Protein AF-A0A834SXV2-F1 (afdb_monomer)

pLDDT: mean 95.31, std 3.16, range [81.81, 98.69]

Sequence (236 aa):
MEFKLPLNRYKEHNLIVHGWPTLIHETKSWTGLNAGVFLIRNCQWSLDFMEVWASMGPQSPNYKKWGETLRATFKDKSFPESDDQTGLAYLIAEEREKWADRIYLESEYYFEGYWKEIVETFENTTAKYEELERKVGSLRRRHAEKVSESYGAVREPYVMAAGYGRGSWRRPFITHFTGCQPCSGNHNHMYSADACWNGMNRALNFADNQVLRKYGYVHPDLQDNSVSPIPFDYPA

InterPro domains:
  IPR008630 Glycosyltransferase 34 [PF05637] (6-185)
  IPR008630 Glycosyltransferase 34 [PTHR31311] (1-228)

Nearest PDB structures (foldseek):
  6bsu-assembly1_B  TM=9.219E-01  e=3.159E-17  Arabidopsis thaliana

Radius of gyration: 20.6 Å; Cα contacts (8 Å, |Δi|>4): 337; chains: 1; bounding box: 46×36×55 Å

Solvent-accessible surface area (backbone atoms only — not comparable to full-atom values): 13243 Å² total; per-residue (Å²): 105,50,88,74,83,66,61,76,80,46,68,83,41,43,35,37,29,23,28,42,69,61,33,32,67,73,67,26,36,45,76,19,43,45,70,90,44,69,50,71,47,95,49,70,71,46,55,59,47,48,55,58,57,51,50,38,31,87,89,27,95,49,15,69,59,36,5,54,48,50,41,68,66,16,74,74,44,85,61,72,65,46,49,70,43,42,50,50,47,4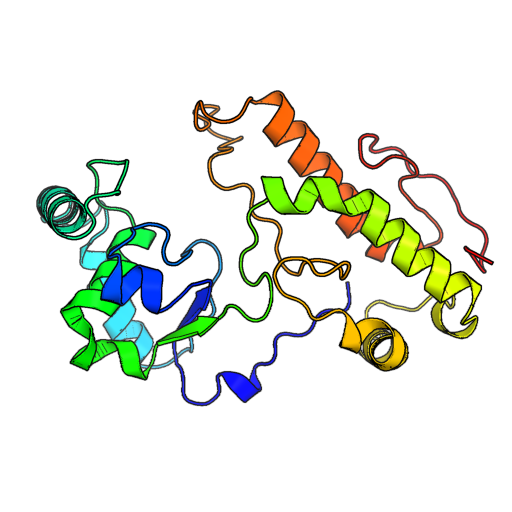4,44,46,53,75,39,30,96,81,45,34,87,33,48,41,65,44,61,69,39,23,64,56,23,63,30,80,75,49,64,78,41,51,66,61,28,50,51,53,54,43,56,49,28,47,73,37,67,80,72,27,61,62,60,61,75,93,49,29,59,63,51,34,61,70,47,38,88,81,49,57,90,50,46,50,26,90,94,31,62,51,83,62,79,31,76,40,67,78,58,41,44,81,88,78,68,76,35,42,82,93,53,53,71,63,59,44,53,50,44,51,46,26,53,49,39,59,55,43,35,53,54,37,46,47,78,32,28,33,46,89,44,43,88,45,91,60,71,44,82,50,63,84,59,48,65,104

Structure (mmCIF, N/CA/C/O backbone):
data_AF-A0A834SXV2-F1
#
_entry.id   AF-A0A834SXV2-F1
#
loop_
_atom_site.group_PDB
_atom_site.id
_atom_site.type_symbol
_atom_site.label_atom_id
_atom_site.label_alt_id
_atom_site.label_comp_id
_atom_site.label_asym_id
_atom_site.label_entity_id
_atom_site.label_seq_id
_atom_site.pdbx_PDB_ins_code
_atom_site.Cartn_x
_atom_site.Cartn_y
_atom_site.Cartn_z
_atom_site.occupancy
_atom_site.B_iso_or_equiv
_atom_site.auth_seq_id
_atom_site.auth_comp_id
_atom_site.auth_asym_id
_atom_site.auth_atom_id
_atom_site.pdbx_PDB_model_num
ATOM 1 N N . MET A 1 1 ? 4.454 0.363 -13.787 1.00 88.00 1 MET A N 1
ATOM 2 C CA . MET A 1 1 ? 3.314 0.089 -12.895 1.00 88.00 1 MET A CA 1
ATOM 3 C C . MET A 1 1 ? 2.371 -0.893 -13.566 1.00 88.00 1 MET A C 1
ATOM 5 O O . MET A 1 1 ? 1.797 -0.550 -14.591 1.00 88.00 1 MET A O 1
ATOM 9 N N . GLU A 1 2 ? 2.298 -2.127 -13.061 1.00 90.50 2 GLU A N 1
ATOM 10 C CA . GLU A 1 2 ? 1.606 -3.252 -13.733 1.00 90.50 2 GLU A CA 1
ATOM 11 C C . GLU A 1 2 ? 0.716 -4.085 -12.783 1.00 90.50 2 GLU A C 1
ATOM 13 O O . GLU A 1 2 ? -0.039 -4.932 -13.252 1.00 90.50 2 GLU A O 1
ATOM 18 N N . PHE A 1 3 ? 0.793 -3.870 -11.462 1.00 92.38 3 PHE A N 1
ATOM 19 C CA . PHE A 1 3 ? 0.015 -4.637 -10.482 1.00 92.38 3 PHE A CA 1
ATOM 20 C C . PHE A 1 3 ? -1.491 -4.417 -10.652 1.00 92.38 3 PHE A C 1
ATOM 22 O O . PHE A 1 3 ? -1.939 -3.302 -10.927 1.00 92.38 3 PHE A O 1
ATOM 29 N N . LYS A 1 4 ? -2.272 -5.476 -10.427 1.00 92.12 4 LYS A N 1
ATOM 30 C CA . LYS A 1 4 ? -3.731 -5.434 -10.447 1.00 92.12 4 LYS A CA 1
ATOM 31 C C . LYS A 1 4 ? -4.310 -5.934 -9.142 1.00 92.12 4 LYS A C 1
ATOM 33 O O . LYS A 1 4 ? -4.007 -7.040 -8.709 1.00 92.12 4 LYS A O 1
ATOM 38 N N . LEU A 1 5 ? -5.222 -5.143 -8.585 1.00 95.12 5 LEU A N 1
ATOM 39 C CA . LEU A 1 5 ? -6.032 -5.575 -7.456 1.00 95.12 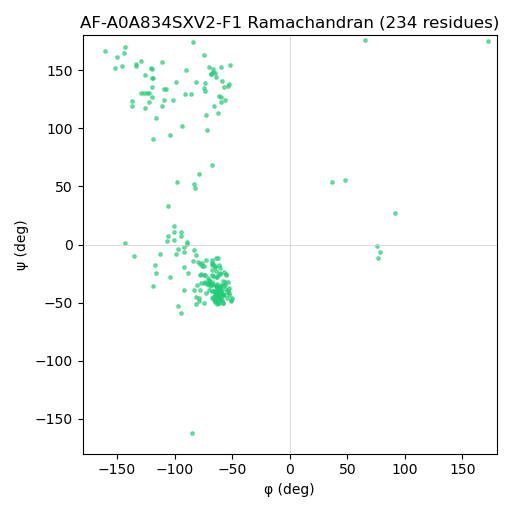5 LEU A CA 1
ATOM 40 C C . LEU A 1 5 ? -6.875 -6.795 -7.866 1.00 95.12 5 LEU A C 1
ATOM 42 O O . LEU A 1 5 ? -7.597 -6.718 -8.870 1.00 95.12 5 LEU A O 1
ATOM 46 N N . PRO A 1 6 ? -6.837 -7.907 -7.111 1.00 95.88 6 PRO A N 1
ATOM 47 C CA . PRO A 1 6 ? -7.606 -9.106 -7.421 1.00 95.88 6 PRO A CA 1
ATOM 48 C C . 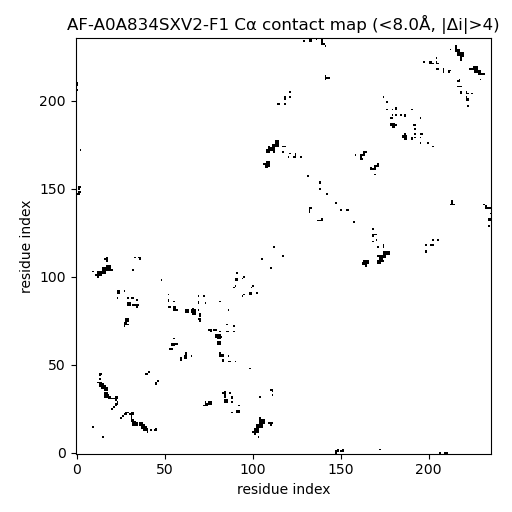PRO A 1 6 ? -9.073 -8.942 -6.986 1.00 95.88 6 PRO A C 1
ATOM 50 O O . PRO A 1 6 ? -9.574 -9.710 -6.176 1.00 95.88 6 PRO A O 1
ATOM 53 N N . LEU A 1 7 ? -9.794 -7.952 -7.530 1.00 96.94 7 LEU A N 1
ATOM 54 C CA . LEU A 1 7 ? -11.125 -7.533 -7.047 1.00 96.94 7 LEU A CA 1
ATOM 55 C C . LEU A 1 7 ? -12.155 -8.670 -6.946 1.00 96.94 7 LEU A C 1
ATOM 57 O O . LEU A 1 7 ? -12.996 -8.661 -6.051 1.00 96.94 7 LEU A O 1
ATOM 61 N N . ASN A 1 8 ? -12.075 -9.674 -7.825 1.00 97.50 8 ASN A N 1
ATOM 62 C CA . ASN A 1 8 ? -12.958 -10.843 -7.784 1.00 97.50 8 ASN A CA 1
ATOM 63 C C . ASN A 1 8 ? -12.795 -11.677 -6.496 1.00 97.50 8 ASN A C 1
ATOM 65 O O . ASN A 1 8 ? -13.757 -12.296 -6.048 1.00 97.50 8 ASN A O 1
ATOM 69 N N . ARG A 1 9 ? -11.611 -11.664 -5.868 1.00 97.62 9 ARG A N 1
ATOM 70 C CA . ARG A 1 9 ? -11.357 -12.277 -4.550 1.00 97.62 9 ARG A CA 1
ATOM 71 C C . ARG A 1 9 ? -12.244 -11.665 -3.467 1.00 97.62 9 ARG A C 1
ATOM 73 O O . ARG A 1 9 ? -12.710 -12.365 -2.577 1.00 97.62 9 ARG A O 1
ATOM 80 N N . TYR A 1 10 ? -12.523 -10.369 -3.576 1.00 98.19 10 TYR A N 1
ATOM 81 C CA . TYR A 1 10 ? -13.245 -9.594 -2.567 1.00 98.19 10 TYR A CA 1
ATOM 82 C C . TYR A 1 10 ? -14.749 -9.493 -2.833 1.00 98.19 10 TYR A C 1
ATOM 84 O O . TYR A 1 10 ? -15.435 -8.699 -2.194 1.00 98.19 10 TYR A O 1
ATOM 92 N N . LYS A 1 11 ? -15.289 -10.268 -3.782 1.00 97.81 11 LYS A N 1
ATOM 93 C CA . LYS A 1 11 ? -16.678 -10.128 -4.247 1.00 97.81 11 LYS A CA 1
ATOM 94 C C . LYS A 1 11 ? -17.735 -10.227 -3.133 1.00 97.81 11 LYS A C 1
ATOM 96 O O . LYS A 1 11 ? -18.722 -9.506 -3.205 1.00 97.81 11 LYS A O 1
ATOM 101 N N . GLU A 1 12 ? -17.485 -11.026 -2.092 1.00 98.06 12 GLU A N 1
ATOM 102 C CA . GLU A 1 12 ? -18.402 -11.220 -0.952 1.00 98.06 12 GLU A CA 1
ATOM 103 C C . GLU A 1 12 ? -18.147 -10.267 0.235 1.00 98.06 12 GLU A C 1
ATOM 105 O O . GLU A 1 12 ? -18.881 -10.295 1.227 1.00 98.06 12 GLU A O 1
ATOM 110 N N . HIS A 1 13 ? -17.128 -9.410 0.136 1.00 98.56 13 HIS A N 1
ATOM 111 C CA . HIS A 1 13 ? -16.686 -8.514 1.205 1.00 98.56 13 HIS A CA 1
ATOM 112 C C . HIS A 1 13 ? -16.984 -7.052 0.854 1.00 98.56 13 HIS A C 1
ATOM 114 O O . HIS A 1 13 ? -17.131 -6.680 -0.318 1.00 98.56 13 HIS A O 1
ATOM 120 N N . ASN A 1 14 ? -17.077 -6.216 1.885 1.00 98.69 14 ASN A N 1
ATOM 121 C CA . ASN A 1 14 ? -17.410 -4.798 1.773 1.00 98.69 14 ASN A CA 1
ATOM 122 C C . ASN A 1 14 ? -16.276 -3.882 2.231 1.00 98.69 14 ASN A C 1
ATOM 124 O O . ASN A 1 14 ? -16.217 -2.747 1.769 1.00 98.69 14 ASN A O 1
ATOM 128 N N . LEU A 1 15 ? -15.379 -4.359 3.092 1.00 98.69 15 LEU A N 1
ATOM 129 C CA . LEU A 1 15 ? -14.173 -3.647 3.501 1.00 98.69 15 LEU A CA 1
ATOM 130 C C . LEU A 1 15 ? -12.969 -4.576 3.334 1.00 98.69 15 LEU A C 1
ATOM 132 O O . LEU A 1 15 ? -13.010 -5.723 3.765 1.00 98.69 15 LEU A O 1
ATOM 136 N N . ILE A 1 16 ? -11.919 -4.096 2.679 1.00 98.62 16 ILE A N 1
ATOM 137 C CA . ILE A 1 16 ? -10.672 -4.833 2.471 1.00 98.62 16 ILE A CA 1
ATOM 138 C C . ILE A 1 16 ? -9.566 -3.984 3.073 1.00 98.62 16 ILE A C 1
ATOM 140 O O . ILE A 1 16 ? -9.393 -2.842 2.645 1.00 98.62 16 ILE A O 1
ATOM 144 N N . VAL A 1 17 ? -8.818 -4.536 4.025 1.00 98.06 17 VAL A N 1
ATOM 145 C CA . VAL A 1 17 ? -7.689 -3.861 4.683 1.00 98.06 17 VAL A CA 1
ATOM 146 C C . VAL A 1 17 ? -6.491 -4.795 4.756 1.00 98.06 17 VAL A C 1
ATOM 148 O O . VAL A 1 17 ? -6.657 -6.015 4.731 1.00 98.06 17 VAL A O 1
ATOM 151 N N . HIS A 1 18 ? -5.282 -4.246 4.842 1.00 97.62 18 HIS A N 1
ATOM 152 C CA . HIS A 1 18 ? -4.105 -5.075 5.087 1.00 97.62 18 HIS A CA 1
ATOM 153 C C . HIS A 1 18 ? -4.095 -5.544 6.544 1.00 97.62 18 HIS A C 1
ATOM 155 O O . HIS A 1 18 ? -4.287 -4.721 7.437 1.00 97.62 18 HIS A O 1
ATOM 161 N N . GLY A 1 19 ? -3.874 -6.833 6.807 1.00 96.62 19 GLY A N 1
ATOM 162 C CA . GLY A 1 19 ? -3.779 -7.320 8.183 1.00 96.62 19 GLY A CA 1
ATOM 163 C C . GLY A 1 19 ? -3.703 -8.833 8.334 1.00 96.62 19 GLY A C 1
ATOM 164 O O . GLY A 1 19 ? -3.828 -9.589 7.371 1.00 96.62 19 GLY A O 1
ATOM 165 N N . TRP A 1 20 ? -3.517 -9.270 9.580 1.00 96.00 20 TRP A N 1
ATOM 166 C CA . TRP A 1 20 ? -3.325 -10.670 9.955 1.00 96.00 20 TRP A CA 1
ATOM 167 C C . TRP A 1 20 ? -4.343 -11.083 11.027 1.00 96.00 20 TRP A C 1
ATOM 169 O O . TRP A 1 20 ? -4.283 -10.567 12.147 1.00 96.00 20 TRP A O 1
ATOM 179 N N . PRO A 1 21 ? -5.243 -12.048 10.740 1.00 94.12 21 PRO A N 1
ATOM 180 C CA . PRO A 1 21 ? -6.286 -12.472 11.678 1.00 94.12 21 PRO A CA 1
ATOM 181 C C . PRO A 1 21 ? -5.758 -12.852 13.069 1.00 94.12 21 PRO A C 1
ATOM 183 O O . PRO A 1 21 ? -6.310 -12.413 14.074 1.00 94.12 21 PRO A O 1
ATOM 186 N N . THR A 1 22 ? -4.655 -13.603 13.139 1.00 95.19 22 THR A N 1
ATOM 187 C CA . THR A 1 22 ? -4.018 -14.021 14.402 1.00 95.19 22 THR A CA 1
ATOM 188 C C . THR A 1 22 ? -3.570 -12.832 15.256 1.00 95.19 22 THR A C 1
ATOM 190 O O . THR A 1 22 ? -3.740 -12.844 16.476 1.00 95.19 22 THR A O 1
ATOM 193 N N . LEU A 1 23 ? -3.049 -11.763 14.642 1.00 96.12 23 LEU A N 1
ATOM 194 C CA . LEU A 1 23 ? -2.612 -10.584 15.394 1.00 96.12 23 LEU A CA 1
ATOM 195 C C . LEU A 1 23 ? -3.793 -9.810 15.984 1.00 96.12 23 LEU A C 1
ATOM 197 O O . LEU A 1 23 ? -3.675 -9.270 17.079 1.00 96.12 23 LEU A O 1
ATOM 201 N N . ILE A 1 24 ? -4.936 -9.788 15.302 1.00 94.50 24 ILE A N 1
ATOM 202 C CA . ILE A 1 24 ? -6.129 -9.074 15.771 1.00 94.50 24 ILE A CA 1
ATOM 203 C C . ILE A 1 24 ? -6.890 -9.905 16.808 1.00 94.50 24 ILE A C 1
ATOM 205 O O . ILE A 1 24 ? -7.200 -9.405 17.885 1.00 94.50 24 ILE A O 1
ATOM 209 N N . HIS A 1 25 ? -7.187 -11.170 16.503 1.00 92.38 25 HIS A N 1
ATOM 210 C CA . HIS A 1 25 ? -8.075 -11.992 17.327 1.00 92.38 25 HIS A CA 1
ATOM 211 C C . HIS A 1 25 ? -7.376 -12.641 18.522 1.00 92.38 25 HIS A C 1
ATOM 213 O O . HIS A 1 25 ? -7.966 -12.718 19.598 1.00 92.38 25 HIS A O 1
ATOM 219 N N . GLU A 1 26 ? -6.139 -13.112 18.351 1.00 92.69 26 GLU A N 1
ATOM 220 C CA . GLU A 1 26 ? -5.428 -13.850 19.402 1.00 92.69 26 GLU A CA 1
ATOM 221 C C . GLU A 1 26 ? -4.498 -12.924 20.180 1.00 92.69 26 GLU A C 1
ATOM 223 O O . GLU A 1 26 ? -4.582 -12.829 21.402 1.00 92.69 26 GLU A O 1
ATOM 228 N N . THR A 1 27 ? -3.629 -12.204 19.466 1.00 95.31 27 THR A N 1
ATOM 229 C CA . THR A 1 27 ? -2.633 -11.326 20.104 1.00 95.31 27 THR A CA 1
ATOM 230 C C . THR A 1 27 ? -3.255 -10.022 20.602 1.00 95.31 27 THR A C 1
ATOM 232 O O . THR A 1 27 ? -2.726 -9.414 21.530 1.00 95.31 27 THR A O 1
ATOM 235 N N . LYS A 1 28 ? -4.373 -9.590 19.997 1.00 95.50 28 LYS A N 1
ATOM 236 C CA . LYS A 1 28 ? -4.963 -8.258 20.188 1.00 95.50 28 LYS A CA 1
ATOM 237 C C . LYS A 1 28 ? -3.902 -7.166 20.063 1.00 95.50 28 LYS A C 1
ATOM 239 O O . LYS A 1 28 ? 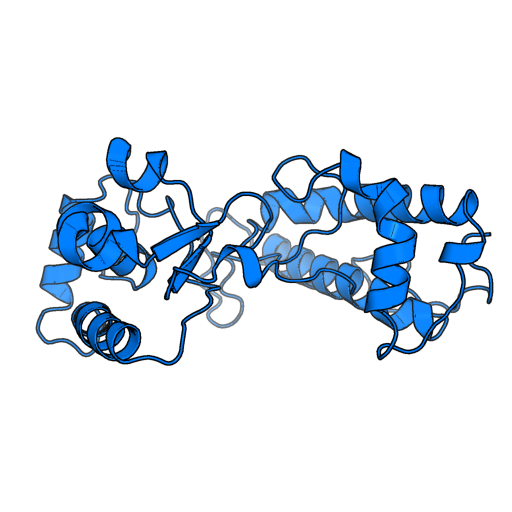-3.710 -6.355 20.969 1.00 95.50 28 LYS A O 1
ATOM 244 N N . SER A 1 29 ? -3.217 -7.171 18.921 1.00 96.69 29 SER A N 1
ATOM 245 C CA . SER A 1 29 ? -2.221 -6.171 18.553 1.00 96.69 29 SER A CA 1
ATOM 246 C C . SER A 1 29 ? -2.848 -5.014 17.785 1.00 96.69 29 SER A C 1
ATOM 248 O O . SER A 1 29 ? -3.544 -5.228 16.788 1.00 96.69 29 SER A O 1
ATOM 250 N N . TRP A 1 30 ? -2.571 -3.780 18.210 1.00 95.56 30 TRP A N 1
ATOM 251 C CA . TRP A 1 30 ? -3.065 -2.578 17.519 1.00 95.56 30 TRP A CA 1
ATOM 252 C C . TRP A 1 30 ? -2.454 -2.380 16.116 1.00 95.56 30 TRP A C 1
ATOM 254 O O . TRP A 1 30 ? -3.011 -1.655 15.291 1.00 95.56 30 TRP A O 1
ATOM 264 N N . THR A 1 31 ? -1.339 -3.055 15.814 1.00 94.62 31 THR A N 1
ATOM 265 C CA . THR A 1 31 ? -0.725 -3.119 14.474 1.00 94.62 31 THR A CA 1
ATOM 266 C C . THR A 1 31 ? -1.049 -4.421 13.740 1.00 94.62 31 THR A C 1
ATOM 268 O O . THR A 1 31 ? -0.385 -4.766 12.766 1.00 94.62 31 THR A O 1
ATOM 271 N N . GLY A 1 32 ? -2.062 -5.169 14.191 1.00 95.69 32 GLY A N 1
ATOM 272 C CA . GLY A 1 32 ? -2.533 -6.377 13.509 1.00 95.69 32 GLY A CA 1
ATOM 273 C C . GLY A 1 32 ? -3.194 -6.115 12.150 1.00 95.69 32 GLY A C 1
ATOM 274 O O . GLY A 1 32 ? -3.378 -7.052 11.375 1.00 95.69 32 GLY A O 1
ATOM 275 N N . LEU A 1 33 ? -3.522 -4.856 11.852 1.00 97.00 33 LEU A N 1
ATOM 276 C CA . LEU A 1 33 ? -3.964 -4.365 10.548 1.00 97.00 33 LEU A CA 1
ATOM 277 C C . LEU A 1 33 ? -3.414 -2.962 10.283 1.00 97.00 33 LEU A C 1
ATOM 279 O O . LEU A 1 33 ? -2.914 -2.309 11.200 1.00 97.00 33 LEU A O 1
ATOM 283 N N . ASN A 1 34 ? -3.578 -2.481 9.051 1.00 97.00 34 ASN A N 1
ATOM 284 C CA . ASN A 1 34 ? -3.314 -1.100 8.668 1.00 97.00 34 ASN A CA 1
ATOM 285 C C . ASN A 1 34 ? -4.561 -0.436 8.059 1.00 97.00 34 ASN A C 1
ATOM 287 O O . ASN A 1 34 ? -5.174 -0.992 7.147 1.00 97.00 34 ASN A O 1
ATOM 291 N N . ALA A 1 35 ? -4.915 0.758 8.546 1.00 96.31 35 ALA A N 1
ATOM 292 C CA . ALA A 1 35 ? -6.064 1.538 8.064 1.00 96.31 35 ALA A CA 1
ATOM 293 C C . ALA A 1 35 ? -5.687 2.686 7.101 1.00 96.31 35 ALA A C 1
ATOM 295 O O . ALA A 1 35 ? -6.555 3.435 6.663 1.00 96.31 35 ALA A O 1
ATOM 296 N N . GLY A 1 36 ? -4.411 2.824 6.730 1.00 95.38 36 GLY A N 1
ATOM 297 C CA . GLY A 1 36 ? -3.931 3.870 5.821 1.00 95.38 36 GLY A CA 1
ATOM 298 C C . GLY A 1 36 ? -4.292 3.639 4.350 1.00 95.38 36 GLY A C 1
ATOM 299 O O . GLY A 1 36 ? -4.410 4.598 3.589 1.00 95.38 36 GLY A O 1
ATOM 300 N N . VAL A 1 37 ? -4.494 2.381 3.941 1.00 96.50 37 VAL A N 1
ATOM 301 C CA . VAL A 1 37 ? -4.976 2.008 2.602 1.00 96.50 37 VAL A CA 1
ATOM 302 C C . VAL A 1 37 ? -6.020 0.907 2.738 1.00 96.50 37 VAL A C 1
ATOM 304 O O . VAL A 1 37 ? -5.748 -0.158 3.288 1.00 96.50 37 VAL A O 1
ATOM 307 N N . PHE A 1 38 ? -7.215 1.146 2.204 1.00 97.81 38 PHE A N 1
ATOM 308 C CA . PHE A 1 38 ? -8.294 0.166 2.194 1.00 97.81 38 PHE A CA 1
ATOM 309 C C . PHE A 1 38 ? 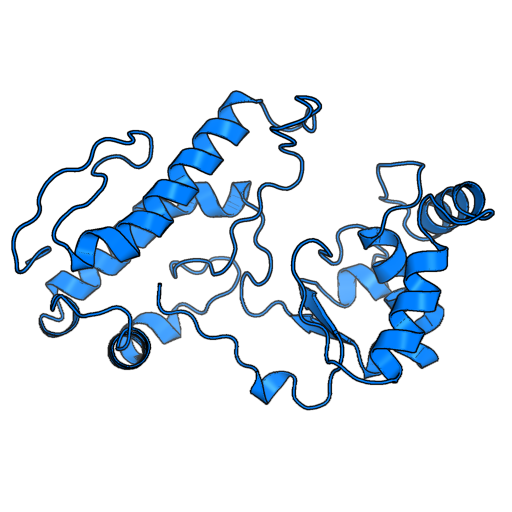-9.212 0.343 0.984 1.00 97.81 38 PHE A C 1
ATOM 311 O O . PHE A 1 38 ? -9.249 1.400 0.351 1.00 97.81 38 PHE A O 1
ATOM 318 N N . LEU A 1 39 ? -9.973 -0.704 0.664 1.00 98.56 39 LEU A N 1
ATOM 319 C CA . LEU A 1 39 ? -11.097 -0.626 -0.269 1.00 98.56 39 LEU A CA 1
ATOM 320 C C . LEU A 1 39 ? -12.393 -0.722 0.525 1.00 98.56 39 LEU A C 1
ATOM 322 O O . LEU A 1 39 ? -12.536 -1.622 1.348 1.00 98.56 39 LEU A O 1
ATOM 326 N N . ILE A 1 40 ? -13.353 0.150 0.230 1.00 98.56 40 ILE A N 1
ATOM 327 C CA . ILE A 1 40 ? -14.695 0.083 0.804 1.00 98.56 40 ILE A CA 1
ATOM 328 C C . ILE A 1 40 ? -15.745 0.080 -0.309 1.00 98.56 40 ILE A C 1
ATOM 330 O O . ILE A 1 40 ? -15.696 0.880 -1.246 1.00 98.56 40 ILE A O 1
ATOM 334 N N . ARG A 1 41 ? -16.682 -0.866 -0.245 1.00 98.62 41 ARG A N 1
ATOM 335 C CA . ARG A 1 41 ? -17.771 -1.005 -1.212 1.00 98.62 41 ARG A CA 1
ATOM 336 C C . ARG A 1 41 ? -18.804 0.089 -0.974 1.00 98.62 41 ARG A C 1
ATOM 338 O O . ARG A 1 41 ? -19.252 0.293 0.143 1.00 98.62 41 ARG A O 1
ATOM 345 N N . ASN A 1 42 ? -19.271 0.740 -2.032 1.00 98.50 42 ASN A N 1
ATOM 346 C CA . ASN A 1 42 ? -20.417 1.637 -1.914 1.00 98.50 42 ASN A CA 1
ATOM 347 C C . ASN A 1 42 ? -21.707 0.820 -1.694 1.00 98.50 42 ASN A C 1
ATOM 349 O O . ASN A 1 42 ? -22.245 0.248 -2.642 1.00 98.50 42 ASN A O 1
ATOM 353 N N . CYS A 1 43 ? -22.153 0.698 -0.441 1.00 98.50 43 CYS A N 1
ATOM 354 C CA . CYS A 1 43 ? -23.356 -0.036 -0.049 1.00 98.50 43 CYS A CA 1
ATOM 355 C C . CYS A 1 43 ? -23.855 0.395 1.342 1.00 98.50 43 CYS A C 1
ATOM 357 O O . CYS A 1 43 ? -23.113 1.027 2.093 1.00 98.50 43 CYS A O 1
ATOM 359 N N . GLN A 1 44 ? -25.084 0.005 1.706 1.00 98.56 44 GLN A N 1
ATOM 360 C CA . GLN A 1 44 ? -25.681 0.355 3.004 1.00 98.56 44 GLN A CA 1
ATOM 361 C C . GLN A 1 44 ? -24.833 -0.126 4.187 1.00 98.56 44 GLN A C 1
ATOM 363 O O . GLN A 1 44 ? -24.561 0.653 5.090 1.00 98.56 44 GLN A O 1
ATOM 368 N N . TRP A 1 45 ? -24.324 -1.364 4.126 1.00 98.50 45 TRP A N 1
ATOM 369 C CA . TRP A 1 45 ? -23.446 -1.908 5.167 1.00 98.50 45 TRP A CA 1
ATOM 370 C C . TRP A 1 45 ? -22.248 -0.991 5.443 1.00 98.50 45 TRP A C 1
ATOM 372 O O . TRP A 1 45 ? -21.868 -0.803 6.591 1.00 98.50 45 TRP A O 1
ATOM 382 N N . SER A 1 46 ? -21.666 -0.394 4.399 1.00 98.69 46 SER A N 1
ATOM 383 C CA . SER A 1 46 ? -20.510 0.492 4.540 1.00 98.69 46 SER A CA 1
ATOM 384 C C . SER A 1 46 ? -20.873 1.845 5.140 1.00 98.69 46 SER A C 1
ATOM 386 O O . SER A 1 46 ? -20.058 2.399 5.869 1.00 98.69 46 SER A O 1
ATOM 388 N N . LEU A 1 47 ? -22.075 2.367 4.876 1.00 98.69 47 LEU A N 1
ATOM 389 C CA . LEU A 1 47 ? -22.572 3.577 5.539 1.00 98.69 47 LEU A CA 1
ATOM 390 C C . LEU A 1 47 ? -22.772 3.323 7.038 1.00 98.69 47 LEU A C 1
ATOM 392 O O . LEU A 1 47 ? -22.243 4.077 7.852 1.00 98.69 47 LEU A O 1
ATOM 396 N N . ASP A 1 48 ? -23.434 2.217 7.384 1.00 98.62 48 ASP A N 1
ATOM 397 C CA . ASP A 1 48 ? -23.681 1.817 8.775 1.00 98.62 48 ASP A CA 1
ATOM 398 C C . ASP A 1 48 ? -22.360 1.556 9.522 1.00 98.62 48 ASP A C 1
ATOM 400 O O . ASP A 1 48 ? -22.182 1.951 10.674 1.00 98.62 48 ASP A O 1
ATOM 404 N N . PHE A 1 49 ? -21.400 0.909 8.851 1.00 98.56 49 PHE A N 1
ATOM 405 C CA . PHE A 1 49 ? -20.069 0.655 9.397 1.00 98.56 49 PHE A CA 1
ATOM 406 C C . PHE A 1 49 ? -19.303 1.957 9.659 1.00 98.56 49 PHE A C 1
ATOM 408 O O . PHE A 1 49 ? -18.736 2.135 10.738 1.00 98.56 49 PHE A O 1
ATOM 415 N N . MET A 1 50 ? -19.292 2.883 8.692 1.00 97.94 50 MET A N 1
ATOM 416 C CA . MET A 1 50 ? -18.599 4.166 8.834 1.00 97.94 50 MET A CA 1
ATOM 417 C C . MET A 1 50 ? -19.203 5.033 9.939 1.00 97.94 50 MET A C 1
ATOM 419 O O . MET A 1 50 ? -18.445 5.704 10.633 1.00 97.94 50 MET A O 1
ATOM 423 N N . GLU A 1 51 ? -20.523 5.008 10.142 1.00 97.81 51 GLU A N 1
ATOM 424 C CA . GLU A 1 51 ? -21.169 5.722 11.251 1.00 97.81 51 GLU A CA 1
ATOM 425 C C . GLU A 1 51 ? -20.627 5.250 12.609 1.00 97.81 51 GLU A C 1
ATOM 427 O O . GLU A 1 51 ? -20.212 6.061 13.443 1.00 97.81 51 GLU A O 1
ATOM 432 N N . VAL A 1 52 ? -20.553 3.930 12.813 1.00 98.06 52 VAL A N 1
ATOM 433 C CA . VAL A 1 52 ? -20.025 3.355 14.056 1.00 98.06 52 VAL A CA 1
ATOM 434 C C . VAL A 1 52 ? -18.532 3.625 14.201 1.00 98.06 52 VAL A C 1
ATOM 436 O O . VAL A 1 52 ? -18.096 4.070 15.265 1.00 98.06 52 VAL A O 1
ATOM 439 N N . TRP A 1 53 ? -17.744 3.421 13.146 1.00 98.06 53 TRP A N 1
ATOM 440 C CA . TRP A 1 53 ? -16.301 3.650 13.192 1.00 98.06 53 TRP A CA 1
ATOM 441 C C . TRP A 1 53 ? -15.963 5.125 13.469 1.00 98.06 53 TRP A C 1
ATOM 443 O O . TRP A 1 53 ? -15.145 5.422 14.341 1.00 98.06 53 TRP A O 1
ATOM 453 N N . ALA A 1 54 ? -16.669 6.067 12.834 1.00 97.44 54 ALA A N 1
ATOM 454 C CA . ALA A 1 54 ? -16.506 7.504 13.066 1.00 97.44 54 ALA A CA 1
ATOM 455 C C . ALA A 1 54 ? -16.888 7.932 14.493 1.00 97.44 54 ALA A C 1
ATOM 457 O O . ALA A 1 54 ? -16.311 8.884 15.025 1.00 97.44 54 ALA A O 1
ATOM 458 N N . SER A 1 55 ? -17.798 7.208 15.158 1.00 97.50 55 SER A N 1
ATOM 459 C CA . SER A 1 55 ? -18.164 7.464 16.560 1.00 97.50 55 SER A CA 1
ATOM 460 C C . SER A 1 55 ? -17.006 7.249 17.552 1.00 97.50 55 SER A C 1
ATOM 462 O O . SER A 1 55 ? -17.103 7.670 18.711 1.00 97.50 55 SER A O 1
ATOM 464 N N . MET A 1 56 ? -15.903 6.636 17.104 1.00 97.88 56 MET A N 1
ATOM 465 C CA . MET A 1 56 ? -14.655 6.478 17.858 1.00 97.88 56 MET A CA 1
ATOM 466 C C . MET A 1 56 ? -13.649 7.614 17.617 1.00 97.88 56 MET A C 1
ATOM 468 O O . MET A 1 56 ? -12.610 7.661 18.276 1.00 97.88 56 MET A O 1
ATOM 472 N N . GLY A 1 57 ? -13.936 8.528 16.686 1.00 96.44 57 GLY A N 1
ATOM 473 C CA . GLY A 1 57 ? -13.048 9.616 16.281 1.00 96.44 57 GLY A CA 1
ATOM 474 C C . GLY A 1 57 ? -13.117 10.869 17.170 1.00 96.44 57 GLY A C 1
ATOM 475 O O . GLY A 1 57 ? -13.971 10.974 18.055 1.00 96.44 57 GLY A O 1
ATOM 476 N N . PRO A 1 58 ? -12.246 11.866 16.921 1.00 95.00 58 PRO A N 1
ATOM 477 C CA . PRO A 1 58 ? -12.073 13.051 17.775 1.00 95.00 58 PRO A CA 1
ATOM 478 C C . PRO A 1 58 ? -13.292 13.977 17.851 1.00 95.00 58 PRO A C 1
ATOM 480 O O . PRO A 1 58 ? -13.394 14.775 18.777 1.00 95.00 58 PRO A O 1
ATOM 483 N N . GLN A 1 59 ? -14.223 13.878 16.900 1.00 94.75 59 GLN A N 1
ATOM 484 C CA . GLN A 1 59 ? -15.468 14.656 16.909 1.00 94.75 59 GLN A CA 1
ATOM 485 C C . GLN A 1 59 ? -16.552 14.041 17.811 1.00 94.75 59 GLN A C 1
ATOM 487 O O . GLN A 1 59 ? -17.581 14.668 18.056 1.00 94.75 59 GLN A O 1
ATOM 492 N N . SER A 1 60 ? -16.338 12.823 18.314 1.00 95.31 60 SER A N 1
ATOM 493 C CA . SER A 1 60 ? -17.277 12.138 19.195 1.00 95.31 60 SER A CA 1
ATOM 494 C C . SER A 1 60 ? -17.141 12.619 20.643 1.00 95.31 60 SER A C 1
ATOM 496 O O . SER A 1 60 ? -16.020 12.716 21.151 1.00 95.31 60 SER A O 1
ATOM 498 N N . PRO A 1 61 ? -18.253 12.807 21.383 1.00 96.12 61 PRO A N 1
ATOM 499 C CA . PRO A 1 61 ? -18.195 13.107 22.816 1.00 96.12 61 PRO A CA 1
ATOM 500 C C . PRO A 1 61 ? -17.515 11.991 23.628 1.00 96.12 61 PRO A C 1
ATOM 502 O O . PRO A 1 61 ? -17.029 12.233 24.731 1.00 96.12 61 PRO A O 1
ATOM 505 N N . ASN A 1 62 ? -17.444 10.773 23.080 1.00 96.50 62 ASN A N 1
ATOM 506 C CA . ASN A 1 62 ? -16.837 9.613 23.727 1.00 96.50 62 ASN A CA 1
ATOM 507 C C . ASN A 1 62 ? -15.366 9.386 23.340 1.00 96.50 62 ASN A C 1
ATOM 509 O O . ASN A 1 62 ? -14.805 8.369 23.736 1.00 96.50 62 ASN A O 1
ATOM 513 N N . TYR A 1 63 ? -14.717 10.299 22.607 1.00 97.31 63 TYR A N 1
ATOM 514 C CA . TYR A 1 63 ? -13.349 10.111 22.100 1.00 97.31 63 TYR A CA 1
ATOM 515 C C . TYR A 1 63 ? -12.338 9.677 23.176 1.00 97.31 63 TYR A C 1
ATOM 517 O O . TYR A 1 63 ? -11.617 8.694 23.004 1.00 97.31 63 TYR A O 1
ATOM 525 N N . LYS A 1 64 ? -12.334 10.354 24.334 1.00 97.25 64 LYS A N 1
ATOM 526 C CA . LYS A 1 64 ? -11.446 10.007 25.458 1.00 97.25 64 LYS A CA 1
ATOM 527 C C . LYS A 1 64 ? -11.731 8.603 26.003 1.00 97.25 64 LYS A C 1
ATOM 529 O O . LYS A 1 64 ? -10.806 7.829 26.231 1.00 97.25 64 LYS A O 1
ATOM 534 N N . LYS A 1 65 ? -13.014 8.267 26.166 1.00 97.88 65 LYS A N 1
ATOM 535 C CA . LYS A 1 65 ? -13.459 6.949 26.637 1.00 97.88 65 LYS A CA 1
ATOM 536 C C . LYS A 1 65 ? -13.068 5.845 25.652 1.00 97.88 65 LYS A C 1
ATOM 538 O O . LYS A 1 65 ? -12.685 4.756 26.077 1.00 97.88 65 LYS A O 1
ATOM 543 N N . TRP A 1 66 ? -13.133 6.119 24.349 1.00 98.06 66 TRP A N 1
ATOM 544 C CA . TRP A 1 66 ? -12.649 5.193 23.331 1.00 98.06 66 TRP A CA 1
ATOM 545 C C . TRP A 1 66 ? -11.140 4.991 23.429 1.00 98.06 66 TRP A C 1
ATOM 547 O O . TRP A 1 66 ? -10.717 3.845 23.450 1.00 98.06 66 TRP A O 1
ATOM 557 N N . GLY A 1 67 ? -10.334 6.039 23.625 1.00 97.88 67 GLY A N 1
ATOM 558 C CA . GLY A 1 67 ? -8.891 5.880 23.866 1.00 97.88 67 GLY A CA 1
ATOM 559 C C . GLY A 1 67 ? -8.578 4.946 25.046 1.00 97.88 67 GLY A C 1
ATOM 560 O O . GLY A 1 67 ? -7.794 4.004 24.916 1.00 97.88 67 GLY A O 1
ATOM 561 N N . GLU A 1 68 ? -9.275 5.133 26.172 1.00 98.00 68 GLU A N 1
ATOM 562 C CA . GLU A 1 68 ? -9.171 4.261 27.353 1.00 98.00 68 GLU A CA 1
ATOM 563 C C . GLU A 1 68 ? -9.591 2.812 27.045 1.00 98.00 68 GLU A C 1
ATOM 565 O O . GLU A 1 68 ? -8.887 1.869 27.412 1.00 98.00 68 GLU A O 1
ATOM 570 N N . THR A 1 69 ? -10.703 2.632 26.327 1.00 98.12 69 THR A N 1
ATOM 571 C CA . THR A 1 69 ? -11.234 1.314 25.940 1.00 98.12 69 THR A CA 1
ATOM 572 C C . THR A 1 69 ? -10.278 0.584 24.998 1.00 98.12 69 THR A C 1
ATOM 574 O O . THR A 1 69 ? -9.909 -0.559 25.253 1.00 98.12 69 THR A O 1
ATOM 577 N N . LEU A 1 70 ? -9.811 1.254 23.944 1.00 98.12 70 LEU A N 1
ATOM 578 C CA . LEU A 1 70 ? -8.898 0.689 22.955 1.00 98.12 70 LEU A CA 1
ATOM 579 C C . LEU A 1 70 ? -7.566 0.287 23.594 1.00 98.12 70 LEU A C 1
ATOM 581 O O . LEU A 1 70 ? -7.063 -0.798 23.319 1.00 98.12 70 LEU A O 1
ATOM 585 N N . ARG A 1 71 ? -7.025 1.095 24.512 1.00 97.25 71 ARG A N 1
ATOM 586 C CA . ARG A 1 71 ? -5.807 0.749 25.263 1.00 97.25 71 ARG A CA 1
ATOM 587 C C . ARG A 1 71 ? -6.029 -0.384 26.269 1.00 97.25 71 ARG A C 1
ATOM 589 O O . ARG A 1 71 ? -5.113 -1.152 26.564 1.00 97.25 71 ARG A O 1
ATOM 596 N N . ALA A 1 72 ? -7.237 -0.502 26.818 1.00 97.19 72 ALA A N 1
ATOM 597 C CA . ALA A 1 72 ? -7.593 -1.628 27.669 1.00 97.19 72 ALA A CA 1
ATOM 598 C C . ALA A 1 72 ? -7.686 -2.938 26.868 1.00 97.19 72 ALA A C 1
ATOM 600 O O . ALA A 1 72 ? -7.272 -3.972 27.397 1.00 97.19 72 ALA A O 1
ATOM 601 N N . THR A 1 73 ? -8.164 -2.894 25.623 1.00 97.31 73 THR A N 1
ATOM 602 C CA . THR A 1 73 ? -8.290 -4.064 24.740 1.00 97.31 73 THR A CA 1
ATOM 603 C C . THR A 1 73 ? -6.960 -4.466 24.095 1.00 97.31 73 THR A C 1
ATOM 605 O O . THR A 1 73 ? -6.584 -5.634 24.171 1.00 97.31 73 THR A O 1
ATOM 608 N N . PHE A 1 74 ? -6.225 -3.512 23.516 1.00 97.75 74 PHE A N 1
ATOM 609 C CA . PHE A 1 74 ? -4.964 -3.727 22.797 1.00 97.75 74 PHE A CA 1
ATOM 610 C C . PHE A 1 74 ? -3.787 -3.290 23.675 1.00 97.75 74 PHE A C 1
ATOM 612 O O . PHE A 1 74 ? -3.439 -2.110 23.742 1.00 97.75 74 PHE A O 1
ATOM 619 N N . LYS A 1 75 ? -3.194 -4.239 24.411 1.00 95.94 75 LYS A N 1
ATOM 620 C CA . LYS A 1 75 ? -2.192 -3.941 25.457 1.00 95.94 75 LYS A CA 1
ATOM 621 C C . LYS A 1 75 ? -0.876 -3.381 24.920 1.00 95.94 75 LYS A C 1
ATOM 623 O O . LYS A 1 75 ? -0.150 -2.733 25.668 1.00 95.94 75 LYS A O 1
ATOM 628 N N . ASP A 1 76 ? -0.582 -3.631 23.651 1.00 95.50 76 ASP A N 1
ATOM 629 C CA . ASP A 1 76 ? 0.601 -3.145 22.943 1.00 95.50 76 ASP A CA 1
ATOM 630 C C . ASP A 1 76 ? 0.384 -1.776 22.267 1.00 95.50 76 ASP A C 1
ATOM 632 O O . ASP A 1 76 ? 1.310 -1.229 21.660 1.00 95.50 76 ASP A O 1
ATOM 636 N N . LYS A 1 77 ? -0.817 -1.188 22.393 1.00 95.00 77 LYS A N 1
ATOM 637 C CA . LYS A 1 77 ? -1.131 0.137 21.857 1.00 95.00 77 LYS A CA 1
ATOM 638 C C . LYS A 1 77 ? -0.220 1.200 22.465 1.00 95.00 77 LYS A C 1
ATOM 640 O O . LYS A 1 77 ? -0.189 1.408 23.679 1.00 95.00 77 LYS A O 1
ATOM 645 N N . SER A 1 78 ? 0.487 1.915 21.593 1.00 88.81 78 SER A N 1
ATOM 646 C CA . SER A 1 78 ? 1.489 2.906 22.002 1.00 88.81 78 SER A CA 1
ATOM 647 C C . SER A 1 78 ? 0.886 4.255 22.409 1.00 88.81 78 SER A C 1
ATOM 649 O O . SER A 1 78 ? 1.391 4.902 23.325 1.00 88.81 78 SER A O 1
ATOM 651 N N . PHE A 1 79 ? -0.203 4.677 21.760 1.00 90.56 79 PHE A N 1
ATOM 652 C CA . PHE A 1 79 ? -0.819 5.990 21.984 1.00 90.56 79 PHE A CA 1
ATOM 653 C C . PHE A 1 79 ? -2.030 5.905 22.926 1.00 90.56 79 PHE A C 1
ATOM 655 O O . PHE A 1 79 ? -2.806 4.952 22.811 1.00 90.56 79 PHE A O 1
ATOM 662 N N . PRO A 1 80 ? -2.219 6.861 23.855 1.00 93.19 80 PRO A N 1
ATOM 663 C CA . PRO A 1 80 ? -3.368 6.870 24.762 1.00 93.19 80 PRO A CA 1
ATOM 664 C C . PRO A 1 80 ? -4.691 7.272 24.095 1.00 93.19 80 PRO A C 1
ATOM 666 O O . PRO A 1 80 ? -5.751 6.896 24.589 1.00 93.19 80 PRO A O 1
ATOM 669 N N . GLU A 1 81 ? -4.648 8.044 23.013 1.00 96.25 81 GLU A N 1
ATOM 670 C CA . GLU A 1 81 ? -5.832 8.537 22.314 1.00 96.25 81 GLU A CA 1
ATOM 671 C C . GLU A 1 81 ? -6.525 7.442 21.496 1.00 96.25 81 GLU A C 1
ATOM 673 O O . GLU A 1 81 ? -5.941 6.397 21.208 1.00 96.25 81 GLU A O 1
ATOM 678 N N . SER A 1 82 ? -7.777 7.680 21.102 1.00 97.31 82 SER A N 1
ATOM 679 C CA . SER A 1 82 ? -8.425 6.848 20.088 1.00 97.31 82 SER A CA 1
ATOM 680 C C . SER A 1 82 ? -7.841 7.166 18.709 1.00 97.31 82 SER A C 1
ATOM 682 O O . SER A 1 82 ? -7.615 8.330 18.385 1.00 97.31 82 SER A O 1
ATOM 684 N N . ASP A 1 83 ? -7.608 6.139 17.902 1.00 96.50 83 ASP A N 1
ATOM 685 C CA . ASP A 1 83 ? -7.187 6.257 16.507 1.00 96.50 83 ASP A CA 1
ATOM 686 C C . ASP A 1 83 ? -8.026 5.317 15.640 1.00 96.50 83 ASP A C 1
ATOM 688 O O . ASP A 1 83 ? -8.571 4.317 16.118 1.00 96.50 83 ASP A O 1
ATOM 692 N N . ASP A 1 84 ? -8.162 5.664 14.366 1.00 96.81 84 ASP A N 1
ATOM 693 C CA . ASP A 1 84 ? -8.993 4.954 13.401 1.00 96.81 84 ASP A CA 1
ATOM 694 C C . ASP A 1 84 ? -8.526 3.505 13.207 1.00 96.81 84 ASP A C 1
ATOM 696 O O . ASP A 1 84 ? -9.359 2.597 13.196 1.00 96.81 84 ASP A O 1
ATOM 700 N N . GLN A 1 85 ? -7.213 3.258 13.162 1.00 97.25 85 GLN A N 1
ATOM 701 C CA . GLN A 1 85 ? -6.656 1.913 13.003 1.00 97.25 85 GLN A CA 1
ATOM 702 C C . GLN A 1 85 ? -7.042 0.984 14.159 1.00 97.25 85 GLN A C 1
ATOM 704 O O . GLN A 1 85 ? -7.546 -0.120 13.939 1.00 97.25 85 GLN A O 1
ATOM 709 N N . THR A 1 86 ? -6.844 1.431 15.397 1.00 97.62 86 THR A N 1
ATOM 710 C CA . THR A 1 86 ? -7.175 0.634 16.580 1.00 97.62 86 THR A CA 1
ATOM 711 C C . THR A 1 86 ? -8.688 0.524 16.762 1.00 97.62 86 THR A C 1
ATOM 713 O O . THR A 1 86 ? -9.175 -0.526 17.176 1.00 97.62 86 THR A O 1
ATOM 716 N N . GLY A 1 87 ? -9.450 1.563 16.401 1.00 97.69 87 GLY A N 1
ATOM 717 C CA . GLY A 1 87 ? -10.912 1.505 16.359 1.00 97.69 87 GLY A CA 1
ATOM 718 C C . GLY A 1 87 ? -11.424 0.434 15.392 1.00 97.69 87 GLY A C 1
ATOM 719 O O . GLY A 1 87 ? -12.291 -0.363 15.746 1.00 97.69 87 GLY A O 1
ATOM 720 N N . LEU A 1 88 ? -10.828 0.333 14.201 1.00 98.06 88 LEU A N 1
ATOM 721 C CA . LEU A 1 88 ? -11.140 -0.726 13.241 1.00 98.06 88 LEU A CA 1
ATOM 722 C C . LEU A 1 88 ? -10.766 -2.110 13.789 1.00 98.06 88 LEU A C 1
ATOM 724 O O . LEU A 1 88 ? -11.560 -3.047 13.695 1.00 98.06 88 LEU A O 1
ATOM 728 N N . ALA A 1 89 ? -9.587 -2.239 14.404 1.00 97.75 89 ALA A N 1
ATOM 729 C CA . ALA A 1 89 ? -9.166 -3.487 15.035 1.00 97.75 89 ALA A CA 1
ATOM 730 C C . ALA A 1 89 ? -10.143 -3.919 16.141 1.00 97.75 89 ALA A C 1
ATOM 732 O O . ALA A 1 89 ? -10.478 -5.100 16.231 1.00 97.75 89 ALA A O 1
ATOM 733 N N . TYR A 1 90 ? -10.654 -2.974 16.938 1.00 97.94 90 TYR A N 1
ATOM 734 C CA . TYR A 1 90 ? -11.672 -3.230 17.958 1.00 97.94 90 TYR A CA 1
ATOM 735 C C . TYR A 1 90 ? -12.972 -3.758 17.351 1.00 97.94 90 TYR A C 1
ATOM 737 O O . TYR A 1 90 ? -13.485 -4.771 17.817 1.00 97.94 90 TYR A O 1
ATOM 745 N N . LEU A 1 91 ? -13.481 -3.130 16.286 1.00 97.94 91 LEU A N 1
ATOM 746 C CA . LEU A 1 91 ? -14.705 -3.584 15.614 1.00 97.94 91 LEU A CA 1
ATOM 747 C C . LEU A 1 91 ? -14.568 -5.008 15.058 1.00 97.94 91 LEU A C 1
ATOM 749 O O . LEU A 1 91 ? -15.514 -5.789 15.118 1.00 97.94 91 LEU A O 1
ATOM 753 N N . ILE A 1 92 ? -13.386 -5.370 14.559 1.00 96.88 92 ILE A N 1
ATOM 754 C CA . ILE A 1 92 ? -13.106 -6.724 14.063 1.00 96.88 92 ILE A CA 1
ATOM 755 C C . ILE A 1 92 ? -12.975 -7.729 15.218 1.00 96.88 92 ILE A C 1
ATOM 757 O O . ILE A 1 92 ? -13.464 -8.855 15.111 1.00 96.88 92 ILE A O 1
ATOM 761 N N . ALA A 1 93 ? -12.301 -7.349 16.306 1.00 96.19 93 ALA A N 1
ATOM 762 C CA . ALA A 1 93 ? -12.001 -8.241 17.423 1.00 96.19 93 ALA A CA 1
ATOM 763 C C . ALA A 1 93 ? -13.196 -8.458 18.366 1.00 96.19 93 ALA A C 1
ATOM 765 O O . ALA A 1 93 ? -13.470 -9.596 18.741 1.00 96.19 93 ALA A O 1
ATOM 766 N N . GLU A 1 94 ? -13.895 -7.386 18.741 1.00 96.75 94 GLU A N 1
ATOM 767 C CA . GLU A 1 94 ? -14.917 -7.382 19.798 1.00 96.75 94 GLU A CA 1
ATOM 768 C C . GLU A 1 94 ? -16.351 -7.349 19.242 1.00 96.75 94 GLU A C 1
ATOM 770 O O . GLU A 1 94 ? -17.256 -7.904 19.855 1.00 96.75 94 GLU A O 1
ATOM 775 N N . GLU A 1 95 ? -16.572 -6.775 18.054 1.00 96.31 95 GLU A N 1
ATOM 776 C CA . GLU A 1 95 ? -17.881 -6.756 17.371 1.00 96.31 95 GLU A CA 1
ATOM 777 C C . GLU A 1 95 ? -17.926 -7.727 16.174 1.00 96.31 95 GLU A C 1
ATOM 779 O O . GLU A 1 95 ? -18.599 -7.496 15.162 1.00 96.31 95 GLU A O 1
ATOM 784 N N . ARG A 1 96 ? -17.206 -8.850 16.296 1.00 92.69 96 ARG A N 1
ATOM 785 C CA . ARG A 1 96 ? -16.992 -9.828 15.220 1.00 92.69 96 ARG A CA 1
ATOM 786 C C . ARG A 1 96 ? -18.288 -10.281 14.549 1.00 92.69 96 ARG A C 1
ATOM 788 O O . ARG A 1 96 ? -18.366 -10.265 13.325 1.00 92.69 96 ARG A O 1
ATOM 795 N N . GLU A 1 97 ? -19.291 -10.659 15.341 1.00 94.88 97 GLU A N 1
ATOM 796 C CA . GLU A 1 97 ? -20.578 -11.177 14.846 1.00 94.88 97 GLU A CA 1
ATOM 797 C C . GLU A 1 97 ? -21.328 -10.171 13.963 1.00 94.88 97 GLU A C 1
ATOM 799 O O . GLU A 1 97 ? -22.137 -10.558 13.124 1.00 94.88 97 GLU A O 1
ATOM 804 N N . LYS A 1 98 ? -21.057 -8.874 14.140 1.00 96.81 98 LYS A N 1
A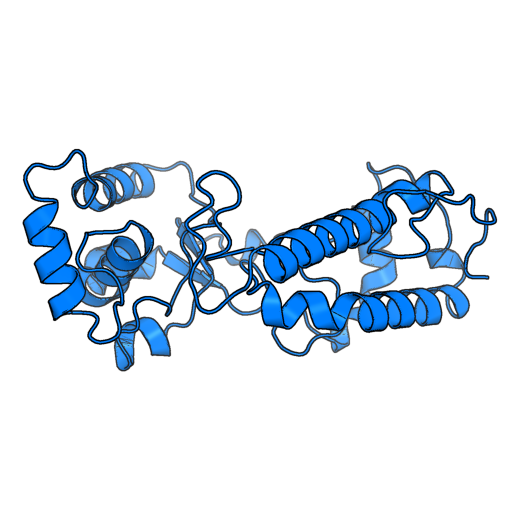TOM 805 C CA . LYS A 1 98 ? -21.726 -7.802 13.406 1.00 96.81 98 LYS A CA 1
ATOM 806 C C . LYS A 1 98 ? -20.980 -7.412 12.132 1.00 96.81 98 LYS A C 1
ATOM 808 O O . LYS A 1 98 ? -21.614 -7.123 11.116 1.00 96.81 98 LYS A O 1
ATOM 813 N N . TRP A 1 99 ? -19.647 -7.384 12.176 1.00 97.44 99 TRP A N 1
ATOM 814 C CA . TRP A 1 99 ? -18.849 -6.760 11.114 1.00 97.44 99 TRP A CA 1
ATOM 815 C C . TRP A 1 99 ? -17.892 -7.698 10.387 1.00 97.44 99 TRP A C 1
ATOM 817 O O . TRP A 1 99 ? -17.705 -7.535 9.180 1.00 97.44 99 TRP A O 1
ATOM 827 N N . ALA A 1 100 ? -17.285 -8.665 11.078 1.00 93.25 100 ALA A N 1
ATOM 828 C CA . ALA A 1 100 ? -16.110 -9.368 10.562 1.00 93.25 100 ALA A CA 1
ATOM 829 C C . ALA A 1 100 ? -16.388 -10.166 9.281 1.00 93.25 100 ALA A C 1
ATOM 831 O O . ALA A 1 100 ? -15.544 -10.181 8.392 1.00 93.25 100 ALA A O 1
ATOM 832 N N . ASP A 1 101 ? -17.587 -10.734 9.125 1.00 96.00 101 ASP A N 1
ATOM 833 C CA . ASP A 1 101 ? -17.967 -11.517 7.935 1.00 96.00 101 ASP A CA 1
ATOM 834 C C . ASP A 1 101 ? -17.941 -10.707 6.627 1.00 96.00 101 ASP A C 1
ATOM 836 O O . ASP A 1 101 ? -17.925 -11.270 5.532 1.00 96.00 101 ASP A O 1
ATOM 840 N N . ARG A 1 102 ? -17.952 -9.372 6.713 1.00 98.19 102 ARG A N 1
ATOM 841 C CA . ARG A 1 102 ? -17.872 -8.468 5.556 1.00 98.19 102 ARG A CA 1
ATOM 842 C C . ARG A 1 102 ? -16.520 -7.768 5.430 1.00 98.19 102 ARG A C 1
ATOM 844 O O . ARG A 1 102 ? -16.353 -6.969 4.505 1.00 98.19 102 ARG A O 1
ATOM 851 N N . ILE A 1 103 ? -15.561 -8.080 6.301 1.00 98.31 103 ILE A N 1
ATOM 852 C CA . ILE A 1 103 ? -14.214 -7.505 6.308 1.00 98.31 103 ILE A CA 1
ATOM 853 C C . ILE A 1 103 ? -13.211 -8.567 5.850 1.00 98.31 103 ILE A C 1
ATOM 855 O O . ILE A 1 103 ? -13.115 -9.640 6.434 1.00 98.31 103 ILE A O 1
ATOM 859 N N . TYR A 1 104 ? -12.438 -8.261 4.811 1.00 98.25 104 TYR A N 1
ATOM 860 C CA . TYR A 1 104 ? -11.347 -9.108 4.336 1.00 98.25 104 TYR A CA 1
ATOM 861 C C . TYR A 1 104 ? -10.000 -8.559 4.809 1.00 98.25 104 TYR A C 1
ATOM 863 O O . TYR A 1 104 ? -9.657 -7.410 4.518 1.00 98.25 104 TYR A O 1
ATOM 871 N N . LEU A 1 105 ? -9.222 -9.397 5.494 1.00 97.75 105 LEU A N 1
ATOM 872 C CA . LEU A 1 105 ? -7.852 -9.097 5.913 1.00 97.75 105 LEU A CA 1
ATOM 873 C C . LEU A 1 105 ? -6.871 -9.624 4.856 1.00 97.75 105 LEU A C 1
ATOM 875 O O . LEU A 1 105 ? -6.620 -10.824 4.766 1.00 97.75 105 LEU A O 1
ATOM 879 N N . GLU A 1 106 ? -6.354 -8.726 4.018 1.00 97.38 106 GLU A N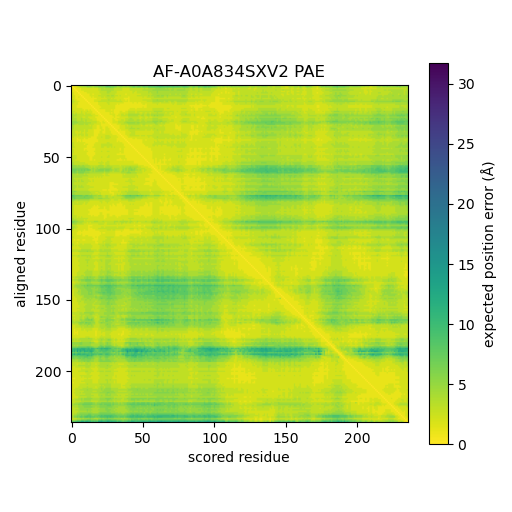 1
ATOM 880 C CA . GLU A 1 106 ? -5.435 -9.054 2.928 1.00 97.38 106 GLU A CA 1
ATOM 881 C C . GLU A 1 106 ? -3.985 -9.104 3.416 1.00 97.38 106 GLU A C 1
ATOM 883 O O . GLU A 1 106 ? -3.489 -8.162 4.032 1.00 97.38 106 GLU A O 1
ATOM 888 N N . SER A 1 107 ? -3.281 -10.185 3.090 1.00 95.38 107 SER A N 1
ATOM 889 C CA . SER A 1 107 ? -1.877 -10.399 3.464 1.00 95.38 107 SER A CA 1
ATOM 890 C C . SER A 1 107 ? -1.048 -11.102 2.380 1.00 95.38 107 SER A C 1
ATOM 892 O O . SER A 1 107 ? 0.148 -11.319 2.569 1.00 95.38 107 SER A O 1
ATOM 894 N N . GLU A 1 108 ? -1.634 -11.425 1.220 1.00 95.12 108 GLU A N 1
ATOM 895 C CA . GLU A 1 108 ? -0.935 -12.116 0.127 1.00 95.12 108 GLU A CA 1
ATOM 896 C C . GLU A 1 108 ? -0.048 -11.191 -0.720 1.00 95.12 108 GLU A C 1
ATOM 898 O O . GLU A 1 108 ? 0.804 -11.652 -1.485 1.00 95.12 108 GLU A O 1
ATOM 903 N N . TYR A 1 109 ? -0.243 -9.881 -0.596 1.00 95.88 109 TYR A N 1
ATOM 904 C CA . TYR A 1 109 ? 0.608 -8.855 -1.183 1.00 95.88 109 TYR A CA 1
ATOM 905 C C . TYR A 1 109 ? 0.719 -7.658 -0.242 1.00 95.88 109 TYR A C 1
ATOM 907 O O . TYR A 1 109 ? -0.086 -7.513 0.679 1.00 95.88 109 TYR A O 1
ATOM 915 N N . TYR A 1 110 ? 1.700 -6.787 -0.491 1.00 95.56 110 TYR A N 1
ATOM 916 C CA . TYR A 1 110 ? 1.846 -5.500 0.198 1.00 95.56 110 TYR A CA 1
ATOM 917 C C . TYR A 1 110 ? 0.709 -4.532 -0.167 1.00 95.56 110 TYR A C 1
ATOM 919 O O . TYR A 1 110 ? 0.913 -3.560 -0.898 1.00 95.56 110 TYR A O 1
ATOM 927 N N . PHE A 1 111 ? -0.510 -4.845 0.283 1.00 96.19 111 PHE A N 1
ATOM 928 C CA . PHE A 1 111 ? -1.672 -3.973 0.155 1.00 96.19 111 PHE A CA 1
ATOM 929 C C . PHE A 1 111 ? -1.504 -2.724 1.020 1.00 96.19 111 PHE A C 1
ATOM 931 O O . PHE A 1 111 ? -1.820 -1.620 0.588 1.00 96.19 111 PHE A O 1
ATOM 938 N N . GLU A 1 112 ? -0.869 -2.905 2.171 1.00 95.38 112 GLU A N 1
ATOM 939 C CA . GLU A 1 112 ? -0.026 -1.908 2.801 1.00 95.38 112 GLU A CA 1
ATOM 940 C C . GLU A 1 112 ? 1.344 -2.553 3.052 1.00 95.38 112 GLU A C 1
ATOM 942 O O . GLU A 1 112 ? 1.442 -3.769 3.216 1.00 95.38 112 GLU A O 1
ATOM 947 N N . GLY A 1 113 ? 2.421 -1.776 2.947 1.00 94.88 113 GLY A N 1
ATOM 948 C CA . GLY A 1 113 ? 3.774 -2.309 3.022 1.00 94.88 113 GLY A CA 1
ATOM 949 C C . GLY A 1 113 ? 4.672 -1.435 3.871 1.00 94.88 113 GLY A C 1
ATOM 950 O O . GLY A 1 113 ? 4.912 -0.276 3.530 1.00 94.88 113 GLY A O 1
ATOM 951 N N . TYR A 1 114 ? 5.204 -2.003 4.952 1.00 94.44 114 TYR A N 1
ATOM 952 C CA . TYR A 1 114 ? 6.083 -1.289 5.867 1.00 94.44 114 TYR A CA 1
ATOM 953 C C . TYR A 1 114 ? 7.367 -0.838 5.162 1.00 94.44 114 TYR A C 1
ATOM 955 O O . TYR A 1 114 ? 8.206 -1.653 4.767 1.00 94.44 114 TYR A O 1
ATOM 963 N N . TRP A 1 115 ? 7.525 0.481 5.020 1.00 96.25 115 TRP A N 1
ATOM 964 C CA . TRP A 1 115 ? 8.570 1.069 4.184 1.00 96.25 115 TRP A CA 1
ATOM 965 C C . TRP A 1 115 ? 9.978 0.579 4.521 1.00 96.25 115 TRP A C 1
ATOM 967 O O . TRP A 1 115 ? 10.743 0.306 3.605 1.00 96.25 115 TRP A O 1
ATOM 977 N N . LYS A 1 116 ? 10.319 0.424 5.807 1.00 93.50 116 LYS A N 1
ATOM 978 C CA . LYS A 1 116 ? 11.683 0.083 6.232 1.00 93.50 116 LYS A CA 1
ATOM 979 C C . LYS A 1 116 ? 12.133 -1.280 5.705 1.00 93.50 116 LYS A C 1
ATOM 981 O O . LYS A 1 116 ? 13.280 -1.420 5.312 1.00 93.50 116 LYS A O 1
ATOM 986 N N . GLU A 1 117 ? 11.228 -2.256 5.656 1.00 93.38 117 GLU A N 1
ATOM 987 C CA . GLU A 1 117 ? 11.519 -3.572 5.070 1.00 93.38 117 GLU A CA 1
ATOM 988 C C . GLU A 1 117 ? 11.634 -3.494 3.542 1.00 93.38 117 GLU A C 1
ATOM 990 O O . GLU A 1 117 ? 12.426 -4.201 2.930 1.00 93.38 117 GLU A O 1
ATOM 995 N N . ILE A 1 118 ? 10.852 -2.618 2.916 1.00 96.81 118 ILE A N 1
ATOM 996 C CA . ILE A 1 118 ? 10.723 -2.548 1.463 1.00 96.81 118 ILE A CA 1
ATOM 997 C C . ILE A 1 118 ? 11.860 -1.762 0.807 1.00 96.81 118 ILE A C 1
ATOM 999 O O . ILE A 1 118 ? 12.402 -2.214 -0.204 1.00 96.81 118 ILE A O 1
ATOM 1003 N N . VAL A 1 119 ? 12.227 -0.594 1.343 1.00 97.00 119 VAL A N 1
ATOM 1004 C CA . VAL A 1 119 ? 13.189 0.316 0.694 1.00 97.00 119 VAL A CA 1
ATOM 1005 C C . VAL A 1 119 ? 14.572 -0.309 0.527 1.00 97.00 119 VAL A C 1
ATOM 1007 O O . VAL A 1 119 ? 15.308 0.046 -0.389 1.00 97.00 119 VAL A O 1
ATOM 1010 N N . GLU A 1 120 ? 14.933 -1.263 1.382 1.00 95.12 120 GLU A N 1
ATOM 1011 C CA . GLU A 1 120 ? 16.196 -2.004 1.300 1.00 95.12 120 GLU A CA 1
ATOM 1012 C C . GLU A 1 120 ? 16.220 -3.008 0.131 1.00 95.12 120 GLU A C 1
ATOM 1014 O O . GLU A 1 120 ? 17.277 -3.505 -0.246 1.00 95.12 120 GLU A O 1
ATOM 1019 N N . THR A 1 121 ? 15.067 -3.296 -0.484 1.00 96.62 121 THR A N 1
ATOM 1020 C CA . THR A 1 121 ? 14.931 -4.302 -1.551 1.00 96.62 121 THR A CA 1
ATOM 1021 C C . THR A 1 121 ? 14.933 -3.722 -2.966 1.00 96.62 121 THR A C 1
ATOM 1023 O O . THR A 1 121 ? 14.951 -4.490 -3.934 1.00 96.62 121 THR A O 1
ATOM 1026 N N . PHE A 1 122 ? 14.888 -2.395 -3.128 1.00 97.69 122 PHE A N 1
ATOM 1027 C CA . PHE A 1 122 ? 14.654 -1.755 -4.427 1.00 97.69 122 PHE A CA 1
ATOM 1028 C C . PHE A 1 122 ? 15.738 -2.052 -5.463 1.00 97.69 122 PHE A C 1
ATOM 1030 O O . PHE A 1 122 ? 15.414 -2.366 -6.610 1.00 97.69 122 PHE A O 1
ATOM 1037 N N . GLU A 1 123 ? 17.011 -2.018 -5.082 1.00 97.12 123 GLU A N 1
ATOM 1038 C CA . GLU A 1 123 ? 18.132 -2.293 -5.982 1.00 97.12 123 GLU A CA 1
ATOM 1039 C C . GLU A 1 123 ? 18.119 -3.760 -6.432 1.00 97.12 123 GLU A C 1
ATOM 1041 O O . GLU A 1 123 ? 18.216 -4.046 -7.626 1.00 97.12 123 GLU A O 1
ATOM 1046 N N . ASN A 1 124 ? 17.902 -4.696 -5.500 1.00 97.19 124 ASN A N 1
ATOM 1047 C CA . ASN A 1 124 ? 17.775 -6.121 -5.820 1.00 97.19 124 ASN A CA 1
ATOM 1048 C C . ASN A 1 124 ? 16.570 -6.387 -6.736 1.00 97.19 124 ASN A C 1
ATOM 1050 O O . ASN A 1 124 ? 16.682 -7.106 -7.728 1.00 97.19 124 ASN A O 1
ATOM 1054 N N . THR A 1 125 ? 15.426 -5.765 -6.444 1.00 97.31 125 THR A N 1
ATOM 1055 C CA . THR A 1 125 ? 14.222 -5.863 -7.277 1.00 97.31 125 THR A CA 1
ATOM 1056 C C . THR A 1 125 ? 14.491 -5.335 -8.685 1.00 97.31 125 THR A C 1
ATOM 1058 O O . THR A 1 125 ? 14.175 -6.006 -9.667 1.00 97.31 125 THR A O 1
ATOM 1061 N N . THR A 1 126 ? 15.120 -4.165 -8.811 1.00 97.19 126 THR A N 1
ATOM 1062 C CA . THR A 1 126 ? 15.499 -3.584 -10.108 1.00 97.19 126 THR A CA 1
ATOM 1063 C C . THR A 1 126 ? 16.411 -4.530 -10.885 1.00 97.19 126 THR A C 1
ATOM 1065 O O . THR A 1 126 ? 16.079 -4.903 -12.012 1.00 97.19 126 THR A O 1
ATOM 1068 N N . ALA A 1 127 ? 17.479 -5.026 -10.256 1.00 97.62 127 ALA A N 1
ATOM 1069 C CA . ALA A 1 127 ? 18.424 -5.945 -10.880 1.00 97.62 127 ALA A CA 1
ATOM 1070 C C . ALA A 1 127 ? 17.756 -7.237 -11.381 1.00 97.62 127 ALA A C 1
ATOM 1072 O O . ALA A 1 127 ? 18.045 -7.688 -12.491 1.00 97.62 127 ALA A O 1
ATOM 1073 N N . LYS A 1 128 ? 16.826 -7.817 -10.608 1.00 97.62 128 LYS A N 1
ATOM 1074 C CA . LYS A 1 128 ? 16.070 -9.019 -11.006 1.00 97.62 128 LYS A CA 1
ATOM 1075 C C . LYS A 1 128 ? 15.177 -8.776 -12.218 1.00 97.62 128 LYS A C 1
ATOM 1077 O O . LYS A 1 128 ? 15.115 -9.615 -13.117 1.00 97.62 128 LYS A O 1
ATOM 1082 N N . TYR A 1 129 ? 14.501 -7.630 -12.261 1.00 96.75 129 TYR A N 1
ATOM 1083 C CA . TYR A 1 129 ? 13.663 -7.263 -13.401 1.00 96.75 129 TYR A CA 1
ATOM 1084 C C . TYR A 1 129 ? 14.507 -6.998 -14.653 1.00 96.75 129 TYR A C 1
ATOM 1086 O O . TYR A 1 129 ? 14.132 -7.446 -15.734 1.00 96.75 129 TYR A O 1
ATOM 1094 N N . GLU A 1 130 ? 15.659 -6.343 -14.523 1.00 96.75 130 GLU A N 1
ATOM 1095 C CA . GLU A 1 130 ? 16.571 -6.139 -15.650 1.00 96.75 130 GLU A CA 1
ATOM 1096 C C . GLU A 1 130 ? 17.196 -7.444 -16.152 1.00 96.75 130 GLU A C 1
ATOM 1098 O O . GLU A 1 130 ? 17.315 -7.648 -17.357 1.00 96.75 130 GLU A O 1
ATOM 1103 N N . GLU A 1 131 ? 17.584 -8.352 -15.251 1.00 97.25 131 GLU A N 1
ATOM 1104 C CA . GLU A 1 131 ? 18.115 -9.672 -15.610 1.00 97.25 131 GLU A CA 1
ATOM 1105 C C . GLU A 1 131 ? 17.098 -10.472 -16.431 1.00 97.25 131 GLU A C 1
ATOM 1107 O O . GLU A 1 131 ? 17.447 -11.095 -17.437 1.00 97.25 131 GLU A O 1
ATOM 1112 N N . LEU A 1 132 ? 15.831 -10.424 -16.021 1.00 96.62 132 LEU A N 1
ATOM 1113 C CA . LEU A 1 132 ? 14.733 -11.026 -16.762 1.00 96.62 132 LEU A CA 1
ATOM 1114 C C . LEU A 1 132 ? 14.580 -10.393 -18.154 1.00 96.62 132 LEU A C 1
ATOM 1116 O O . LEU A 1 132 ? 14.456 -11.101 -19.151 1.00 96.62 132 LEU A O 1
ATOM 1120 N N . GLU A 1 133 ? 14.604 -9.068 -18.239 1.00 95.81 133 GLU A N 1
ATOM 1121 C CA . GLU A 1 133 ? 14.411 -8.345 -19.498 1.00 95.81 133 GLU A CA 1
ATOM 1122 C C . GLU A 1 133 ? 15.593 -8.492 -20.468 1.00 95.81 133 GLU A C 1
ATOM 1124 O O . GLU A 1 133 ? 15.367 -8.523 -21.676 1.00 95.81 133 GLU A O 1
ATOM 1129 N N . ARG A 1 134 ? 16.822 -8.684 -19.965 1.00 96.94 134 ARG A N 1
ATOM 1130 C CA . ARG A 1 134 ? 17.987 -9.114 -20.764 1.00 96.94 134 ARG A CA 1
ATOM 1131 C C . ARG A 1 134 ? 17.732 -10.445 -21.468 1.00 96.94 134 ARG A C 1
ATOM 1133 O O . ARG A 1 134 ? 18.047 -10.605 -22.644 1.00 96.94 134 ARG A O 1
ATOM 1140 N N . LYS A 1 135 ? 17.138 -11.403 -20.750 1.00 96.38 135 LYS A N 1
ATOM 1141 C CA . LYS A 1 135 ? 16.854 -12.758 -21.252 1.00 96.38 135 LYS A CA 1
ATOM 1142 C C . LYS A 1 135 ? 15.643 -12.800 -22.184 1.00 96.38 135 LYS A C 1
ATOM 1144 O O . LYS A 1 135 ? 15.606 -13.609 -23.107 1.00 96.38 135 LYS A O 1
ATOM 1149 N N . VAL A 1 136 ? 14.644 -11.953 -21.942 1.00 95.75 136 VAL A N 1
ATOM 1150 C CA . VAL A 1 136 ? 13.349 -11.998 -22.631 1.00 95.75 136 VAL A CA 1
ATOM 1151 C C . VAL A 1 136 ? 13.121 -10.701 -23.395 1.00 95.75 136 VAL A C 1
ATOM 1153 O O . VAL A 1 136 ? 12.531 -9.739 -22.900 1.00 95.75 136 VAL A O 1
ATOM 1156 N N . GLY A 1 137 ? 13.560 -10.692 -24.654 1.00 92.94 137 GLY A N 1
ATOM 1157 C CA . GLY A 1 137 ? 13.593 -9.473 -25.457 1.00 92.94 137 GLY A CA 1
ATOM 1158 C C . GLY A 1 137 ? 12.237 -8.792 -25.682 1.00 92.94 137 GLY A C 1
ATOM 1159 O O . GLY A 1 137 ? 12.201 -7.574 -25.856 1.00 92.94 137 GLY A O 1
ATOM 1160 N N . SER A 1 138 ? 11.128 -9.538 -25.628 1.00 92.00 138 SER A N 1
ATOM 1161 C CA . SER A 1 138 ? 9.766 -8.999 -25.752 1.00 92.00 138 SER A CA 1
ATOM 1162 C C . SER A 1 138 ? 9.364 -8.088 -24.585 1.00 92.00 138 SER A C 1
ATOM 1164 O O . SER A 1 138 ? 8.567 -7.171 -24.788 1.00 92.00 138 SER A O 1
ATOM 1166 N N . LEU A 1 139 ? 9.949 -8.276 -23.395 1.00 93.69 139 LEU A N 1
ATOM 1167 C CA . LEU A 1 139 ? 9.675 -7.456 -22.208 1.00 93.69 139 LEU A CA 1
ATOM 1168 C C . LEU A 1 139 ? 10.353 -6.078 -22.257 1.00 93.69 139 LEU A C 1
ATOM 1170 O O . LEU A 1 139 ? 9.967 -5.180 -21.512 1.00 93.69 139 LEU A O 1
ATOM 1174 N N . ARG A 1 140 ? 11.336 -5.886 -23.147 1.00 93.00 140 ARG A N 1
ATOM 1175 C CA . ARG A 1 140 ? 12.080 -4.620 -23.303 1.00 93.00 140 ARG A CA 1
ATOM 1176 C C . ARG A 1 140 ? 11.300 -3.559 -24.078 1.00 93.00 140 ARG A C 1
ATOM 1178 O O . ARG A 1 140 ? 11.644 -2.381 -24.053 1.00 93.00 140 ARG A O 1
ATOM 1185 N N . ARG A 1 141 ? 10.249 -3.964 -24.798 1.00 90.56 141 ARG A N 1
ATOM 1186 C CA . ARG A 1 141 ? 9.507 -3.071 -25.690 1.00 90.56 141 ARG A CA 1
ATOM 1187 C C . ARG A 1 141 ? 8.789 -1.977 -24.893 1.00 90.56 141 ARG A C 1
ATOM 1189 O O . ARG A 1 141 ? 7.875 -2.251 -24.110 1.00 90.56 141 ARG A O 1
ATOM 1196 N N . ARG A 1 142 ? 9.150 -0.723 -25.179 1.00 92.00 142 ARG A N 1
ATOM 1197 C CA . ARG A 1 142 ? 8.429 0.467 -24.708 1.00 92.00 142 ARG A CA 1
ATOM 1198 C C . ARG A 1 142 ? 6.980 0.431 -25.189 1.00 92.00 142 ARG A C 1
ATOM 1200 O O . ARG A 1 142 ? 6.695 0.026 -26.318 1.00 92.00 142 ARG A O 1
ATOM 1207 N N . HIS A 1 143 ? 6.067 0.850 -24.325 1.00 91.56 143 HIS A N 1
ATOM 1208 C CA . HIS A 1 143 ? 4.635 0.763 -24.575 1.00 91.56 143 HIS A CA 1
ATOM 1209 C C . HIS A 1 143 ? 3.880 1.870 -23.842 1.00 91.56 143 HIS A C 1
ATOM 1211 O O . HIS A 1 143 ? 4.311 2.334 -22.788 1.00 91.56 143 HIS A O 1
ATOM 1217 N N . ALA A 1 144 ? 2.738 2.277 -24.396 1.00 91.00 144 ALA A N 1
ATOM 1218 C CA . ALA A 1 144 ? 1.871 3.269 -23.771 1.00 91.00 144 ALA A CA 1
ATOM 1219 C C . ALA A 1 144 ? 1.260 2.733 -22.467 1.00 91.00 144 ALA A C 1
ATOM 1221 O O . ALA A 1 144 ? 0.988 1.539 -22.331 1.00 91.00 144 ALA A O 1
ATOM 1222 N N . GLU A 1 145 ? 0.964 3.619 -21.519 1.00 88.44 145 GLU A N 1
ATOM 1223 C CA . GLU A 1 145 ? 0.375 3.235 -20.230 1.00 88.44 145 GLU A CA 1
ATOM 1224 C C . GLU A 1 145 ? -0.941 2.464 -20.365 1.00 88.44 145 GLU A C 1
ATOM 1226 O O . GLU A 1 145 ? -1.157 1.499 -19.631 1.00 88.44 145 GLU A O 1
ATOM 1231 N N . LYS A 1 146 ? -1.754 2.799 -21.375 1.00 91.62 146 LYS A N 1
ATOM 1232 C CA . LYS A 1 146 ? -3.026 2.127 -21.684 1.00 91.62 146 LYS A CA 1
ATOM 1233 C C . LYS A 1 146 ? -2.894 0.612 -21.889 1.00 91.62 146 LYS A C 1
ATOM 1235 O O . LYS A 1 146 ? -3.860 -0.109 -21.676 1.00 91.62 146 LYS A O 1
ATOM 1240 N N . VAL A 1 147 ? -1.722 0.121 -22.299 1.00 91.62 147 VAL A N 1
ATOM 1241 C CA . VAL A 1 147 ? -1.482 -1.312 -22.548 1.00 91.62 147 VAL A CA 1
ATOM 1242 C C . VAL A 1 147 ? -0.631 -1.980 -21.464 1.00 91.62 147 VAL A C 1
ATOM 1244 O O . VAL A 1 147 ? -0.283 -3.151 -21.615 1.00 91.62 147 VAL A O 1
ATOM 1247 N N . SER A 1 148 ? -0.326 -1.288 -20.356 1.00 90.50 148 SER A N 1
ATOM 1248 C CA . SER A 1 148 ? 0.522 -1.821 -19.269 1.00 90.50 148 SER A CA 1
ATOM 1249 C C . SER A 1 148 ? 0.001 -3.138 -18.705 1.00 90.50 148 SER A C 1
ATOM 1251 O O . SER A 1 148 ? 0.788 -4.011 -18.370 1.00 90.50 148 SER A O 1
ATOM 1253 N N . GLU A 1 149 ? -1.320 -3.307 -18.644 1.00 90.81 149 GLU A N 1
ATOM 1254 C CA . GLU A 1 149 ? -1.952 -4.560 -18.224 1.00 90.81 149 GLU A CA 1
ATOM 1255 C C . GLU A 1 149 ? -1.523 -5.745 -19.095 1.00 90.81 149 GLU A C 1
ATOM 1257 O O . GLU A 1 149 ? -1.103 -6.776 -18.576 1.00 90.81 149 GLU A O 1
ATOM 1262 N N . SER A 1 150 ? -1.611 -5.594 -20.418 1.00 91.75 150 SER A N 1
ATOM 1263 C CA . SER A 1 150 ? -1.253 -6.669 -21.347 1.00 91.75 150 SER A CA 1
ATOM 1264 C C . SER A 1 150 ? 0.231 -7.028 -21.240 1.00 91.75 150 SER A C 1
ATOM 1266 O O . SER A 1 150 ? 0.589 -8.200 -21.289 1.00 91.75 150 SER A O 1
ATOM 1268 N N . TYR A 1 151 ? 1.090 -6.034 -21.000 1.00 91.88 151 TYR A N 1
ATOM 1269 C CA . TYR A 1 151 ? 2.518 -6.240 -20.767 1.00 91.88 151 TYR A CA 1
ATOM 1270 C C . TYR A 1 151 ? 2.804 -6.911 -19.422 1.00 91.88 151 TYR A C 1
ATOM 1272 O O . TYR A 1 151 ? 3.643 -7.808 -19.360 1.00 91.88 151 TYR A O 1
ATOM 1280 N N . GLY A 1 152 ? 2.068 -6.540 -18.372 1.00 93.50 152 GLY A N 1
ATOM 1281 C CA . GLY A 1 152 ? 2.100 -7.231 -17.085 1.00 93.50 152 GLY A CA 1
ATOM 1282 C C . GLY A 1 152 ? 1.753 -8.714 -17.234 1.00 93.50 152 GLY A C 1
ATOM 1283 O O . GLY A 1 152 ? 2.480 -9.562 -16.726 1.00 93.50 152 GLY A O 1
ATOM 1284 N N . ALA A 1 153 ? 0.723 -9.042 -18.022 1.00 94.06 153 ALA A N 1
ATOM 1285 C CA . ALA A 1 153 ? 0.344 -10.428 -18.306 1.00 94.06 153 ALA A CA 1
ATOM 1286 C C . ALA A 1 153 ? 1.428 -11.209 -19.073 1.00 94.06 153 ALA A C 1
ATOM 1288 O O . ALA A 1 153 ? 1.631 -12.389 -18.805 1.00 94.06 153 ALA A O 1
ATOM 1289 N N . VAL A 1 154 ? 2.164 -10.560 -19.985 1.00 94.06 154 VAL A N 1
ATOM 1290 C CA . VAL A 1 154 ? 3.322 -11.177 -20.665 1.00 94.06 154 VAL A CA 1
ATOM 1291 C C . VAL A 1 154 ? 4.480 -11.419 -19.690 1.00 94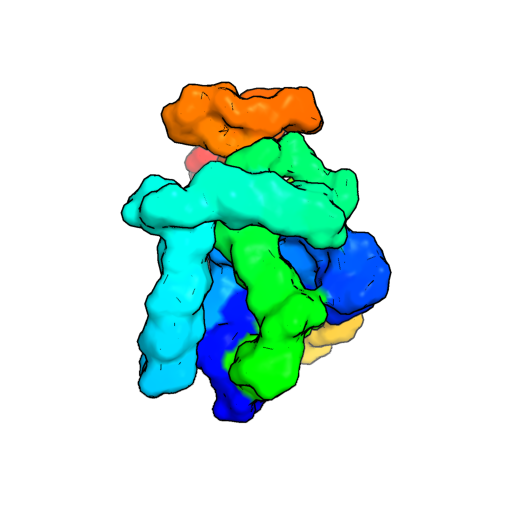.06 154 VAL A C 1
ATOM 1293 O O . VAL A 1 154 ? 5.205 -12.402 -19.833 1.00 94.06 154 VAL A O 1
ATOM 1296 N N . ARG A 1 155 ? 4.662 -10.548 -18.689 1.00 94.81 155 ARG A N 1
ATOM 1297 C CA . ARG A 1 155 ? 5.691 -10.702 -17.650 1.00 94.81 155 ARG A CA 1
ATOM 1298 C C . ARG A 1 155 ? 5.334 -11.789 -16.632 1.00 94.81 155 ARG A C 1
ATOM 1300 O O . ARG A 1 155 ? 6.240 -12.445 -16.123 1.00 94.81 155 ARG A O 1
ATOM 1307 N N . GLU A 1 156 ? 4.049 -11.979 -16.338 1.00 95.38 156 GLU A N 1
ATOM 1308 C CA . GLU A 1 156 ? 3.563 -12.803 -15.221 1.00 95.38 156 GLU A CA 1
ATOM 1309 C C . GLU A 1 156 ? 4.169 -14.217 -15.145 1.00 95.38 156 GLU A C 1
ATOM 1311 O O . GLU A 1 156 ? 4.649 -14.571 -14.064 1.00 95.38 156 GLU A O 1
ATOM 1316 N N . PRO A 1 157 ? 4.277 -14.998 -16.242 1.00 96.12 157 PRO A N 1
ATOM 1317 C CA . PRO A 1 157 ? 4.853 -16.346 -16.196 1.00 96.12 157 PRO A CA 1
ATOM 1318 C C . PRO A 1 157 ? 6.283 -16.404 -15.641 1.00 96.12 157 PRO A C 1
ATOM 1320 O O . PRO A 1 157 ? 6.708 -17.437 -15.132 1.00 96.12 157 PRO A O 1
ATOM 1323 N N . TYR A 1 158 ? 7.029 -15.299 -15.720 1.00 96.12 158 TYR A N 1
ATOM 1324 C CA . TYR A 1 158 ? 8.416 -15.215 -15.267 1.00 96.12 158 TYR A CA 1
ATOM 1325 C C . TYR A 1 158 ? 8.567 -14.751 -13.815 1.00 96.12 158 TYR A C 1
ATOM 1327 O O . TYR A 1 158 ? 9.625 -14.934 -13.217 1.00 96.12 158 TYR A O 1
ATOM 1335 N N . VAL A 1 159 ? 7.537 -14.116 -13.254 1.00 95.19 159 VAL A N 1
ATOM 1336 C CA . VAL A 1 159 ? 7.586 -13.474 -11.930 1.00 95.19 159 VAL A CA 1
ATOM 1337 C C . VAL A 1 159 ? 6.624 -14.116 -10.929 1.00 95.19 159 VAL A C 1
ATOM 1339 O O . VAL A 1 159 ? 6.801 -13.932 -9.729 1.00 95.19 159 VAL A O 1
ATOM 1342 N N . MET A 1 160 ? 5.632 -14.892 -11.383 1.00 94.19 160 MET A N 1
ATOM 1343 C CA . MET A 1 160 ? 4.578 -15.457 -10.528 1.00 94.19 160 MET A CA 1
ATOM 1344 C C . MET A 1 160 ? 5.118 -16.294 -9.360 1.00 94.19 160 MET A C 1
ATOM 1346 O O . MET A 1 160 ? 4.613 -16.188 -8.245 1.00 94.19 160 MET A O 1
ATOM 1350 N N . ALA A 1 161 ? 6.188 -17.065 -9.583 1.00 94.44 161 ALA A N 1
ATOM 1351 C CA . ALA A 1 161 ? 6.776 -17.947 -8.572 1.00 94.44 161 ALA A CA 1
ATOM 1352 C C . ALA A 1 161 ? 7.379 -17.194 -7.374 1.00 94.44 161 ALA A C 1
ATOM 1354 O O . ALA A 1 161 ? 7.567 -17.777 -6.313 1.00 94.44 161 ALA A O 1
ATOM 1355 N N . ALA A 1 162 ? 7.677 -15.903 -7.531 1.00 94.56 162 ALA A N 1
ATOM 1356 C CA . ALA A 1 162 ? 8.206 -15.071 -6.459 1.00 94.56 162 ALA A CA 1
ATOM 1357 C C . ALA A 1 162 ? 7.146 -14.674 -5.417 1.00 94.56 162 ALA A C 1
ATOM 1359 O O . ALA A 1 162 ? 7.504 -14.255 -4.320 1.00 94.56 162 ALA A O 1
ATOM 1360 N N . GLY A 1 163 ? 5.852 -14.767 -5.758 1.00 94.06 163 GLY A N 1
ATOM 1361 C CA . GLY A 1 163 ? 4.757 -14.241 -4.934 1.00 94.06 163 GLY A CA 1
ATOM 1362 C C . GLY A 1 163 ? 4.781 -12.712 -4.818 1.00 94.06 163 GLY A C 1
ATOM 1363 O O . GLY A 1 163 ? 5.682 -12.061 -5.335 1.00 94.06 163 GLY A O 1
ATOM 1364 N N . TYR A 1 164 ? 3.792 -12.109 -4.159 1.00 93.44 164 TYR A N 1
ATOM 1365 C CA . TYR A 1 164 ? 3.723 -10.648 -3.949 1.00 93.44 164 TYR A CA 1
ATOM 1366 C C . TYR A 1 164 ? 3.885 -10.213 -2.490 1.00 93.44 164 TYR A C 1
ATOM 1368 O O . TYR A 1 164 ? 3.946 -9.015 -2.206 1.00 93.44 164 TYR A O 1
ATOM 1376 N N . GLY A 1 165 ? 3.894 -11.174 -1.573 1.00 88.25 165 GLY A N 1
ATOM 1377 C CA . GLY A 1 165 ? 3.963 -10.922 -0.147 1.00 88.25 165 GLY A CA 1
ATOM 1378 C C . GLY A 1 165 ? 5.389 -10.735 0.355 1.00 88.25 165 GLY A C 1
ATOM 1379 O O . GLY A 1 165 ? 6.343 -10.509 -0.396 1.00 88.25 165 GLY A O 1
ATOM 1380 N N . ARG A 1 166 ? 5.513 -10.873 1.671 1.00 87.94 166 ARG A N 1
ATOM 1381 C CA . ARG A 1 166 ? 6.768 -10.736 2.398 1.00 87.94 166 ARG A CA 1
ATOM 1382 C C . ARG A 1 166 ? 7.875 -11.633 1.838 1.00 87.94 166 ARG A C 1
ATOM 1384 O O . ARG A 1 166 ? 7.638 -12.802 1.547 1.00 87.94 166 ARG A O 1
ATOM 1391 N N . GLY A 1 167 ? 9.087 -11.091 1.709 1.00 87.69 167 GLY A N 1
ATOM 1392 C CA . GLY A 1 167 ? 10.251 -11.813 1.176 1.00 87.69 167 GLY A CA 1
ATOM 1393 C C . GLY A 1 167 ? 10.261 -11.999 -0.346 1.00 87.69 167 GLY A C 1
ATOM 1394 O O . GLY A 1 167 ? 11.220 -12.554 -0.884 1.00 87.69 167 GLY A O 1
ATOM 1395 N N . SER A 1 168 ? 9.235 -11.524 -1.057 1.00 93.75 168 SER A N 1
ATOM 1396 C CA . SER A 1 168 ? 9.249 -11.490 -2.515 1.00 93.75 168 SER A CA 1
ATOM 1397 C C . SER A 1 168 ? 10.275 -10.485 -3.044 1.00 93.75 168 SER A C 1
ATOM 1399 O O . SER A 1 168 ? 10.476 -9.416 -2.472 1.00 93.75 168 SER A O 1
ATOM 1401 N N . TRP A 1 169 ? 10.879 -10.805 -4.190 1.00 94.62 169 TRP A N 1
ATOM 1402 C CA . TRP A 1 169 ? 11.657 -9.851 -4.986 1.00 94.62 169 TRP A CA 1
ATOM 1403 C C . TRP A 1 169 ? 10.795 -9.092 -6.005 1.00 94.62 169 TRP A C 1
ATOM 1405 O O . TRP A 1 169 ? 11.323 -8.318 -6.803 1.00 94.62 169 TRP A O 1
ATOM 1415 N N . ARG A 1 170 ? 9.475 -9.326 -6.043 1.00 95.56 170 ARG A N 1
ATOM 1416 C CA . ARG A 1 170 ? 8.564 -8.543 -6.884 1.00 95.56 170 ARG A CA 1
ATOM 1417 C C . ARG A 1 170 ? 8.427 -7.135 -6.334 1.00 95.56 170 ARG A C 1
ATOM 1419 O O . ARG A 1 170 ? 8.507 -6.892 -5.135 1.00 95.56 170 ARG A O 1
ATOM 1426 N N . ARG A 1 171 ? 8.121 -6.215 -7.246 1.00 95.56 171 ARG A N 1
ATOM 1427 C CA . ARG A 1 171 ? 7.783 -4.835 -6.897 1.00 95.56 171 ARG A CA 1
ATOM 1428 C C . ARG A 1 171 ? 6.601 -4.828 -5.912 1.00 95.56 171 ARG A C 1
ATOM 1430 O O . ARG A 1 171 ? 5.555 -5.386 -6.262 1.00 95.56 171 ARG A O 1
ATOM 1437 N N . PRO A 1 172 ? 6.743 -4.203 -4.732 1.00 95.50 172 PRO A N 1
ATOM 1438 C CA . PRO A 1 172 ? 5.646 -4.053 -3.784 1.00 95.50 172 PRO A CA 1
ATOM 1439 C C . PRO A 1 172 ? 4.558 -3.171 -4.396 1.00 95.50 172 PRO A C 1
ATOM 1441 O O . PRO A 1 172 ? 4.853 -2.266 -5.181 1.00 95.50 172 PRO A O 1
ATOM 1444 N N . PHE A 1 173 ? 3.299 -3.433 -4.047 1.00 96.19 173 PHE A N 1
ATOM 1445 C CA . PHE A 1 173 ? 2.195 -2.608 -4.532 1.00 96.19 173 PHE A CA 1
ATOM 1446 C C . PHE A 1 173 ? 2.152 -1.259 -3.804 1.00 96.19 173 PHE A C 1
ATOM 1448 O O . PHE A 1 173 ? 2.151 -0.222 -4.463 1.00 96.19 173 PHE A O 1
ATOM 1455 N N . ILE A 1 174 ? 2.194 -1.269 -2.469 1.00 97.31 174 ILE A N 1
ATOM 1456 C CA . ILE A 1 174 ? 2.263 -0.067 -1.633 1.00 97.31 174 ILE A CA 1
ATOM 1457 C C . ILE A 1 174 ? 3.543 -0.082 -0.793 1.00 97.31 174 ILE A C 1
ATOM 1459 O O . ILE A 1 174 ? 3.899 -1.095 -0.198 1.00 97.31 174 ILE A O 1
ATOM 1463 N N . THR A 1 175 ? 4.224 1.065 -0.729 1.00 97.50 175 THR A N 1
ATOM 1464 C CA . THR A 1 175 ? 5.280 1.360 0.253 1.00 97.50 175 THR A CA 1
ATOM 1465 C C . THR A 1 175 ? 4.789 2.512 1.120 1.00 97.50 175 THR A C 1
ATOM 1467 O O . THR A 1 175 ? 4.665 3.636 0.638 1.00 97.50 175 THR A O 1
ATOM 1470 N N . HIS A 1 176 ? 4.463 2.236 2.377 1.00 97.31 176 HIS A N 1
ATOM 1471 C CA . HIS A 1 176 ? 3.812 3.185 3.269 1.00 97.31 176 HIS A CA 1
ATOM 1472 C C . HIS A 1 176 ? 4.761 3.635 4.382 1.00 97.31 176 HIS A C 1
ATOM 1474 O O . HIS A 1 176 ? 5.240 2.850 5.205 1.00 97.31 176 HIS A O 1
ATOM 1480 N N . PHE A 1 177 ? 5.026 4.942 4.406 1.00 96.81 177 PHE A N 1
ATOM 1481 C CA . PHE A 1 177 ? 5.950 5.603 5.329 1.00 96.81 177 PHE A CA 1
ATOM 1482 C C . PHE A 1 177 ? 5.296 5.915 6.682 1.00 96.81 177 PHE A C 1
ATOM 1484 O O . PHE A 1 177 ? 5.319 7.049 7.168 1.00 96.81 177 PHE A O 1
ATOM 1491 N N . THR A 1 178 ? 4.690 4.892 7.292 1.00 92.38 178 THR A N 1
ATOM 1492 C CA . THR A 1 178 ? 4.078 5.012 8.619 1.00 92.38 178 THR A CA 1
ATOM 1493 C C . THR A 1 178 ? 5.100 5.500 9.650 1.00 92.38 178 THR A C 1
ATOM 1495 O O . THR A 1 178 ? 6.259 5.080 9.666 1.00 92.38 178 THR A O 1
ATOM 1498 N N . GLY A 1 179 ? 4.682 6.450 10.487 1.00 91.12 179 GLY A N 1
ATOM 1499 C CA . GLY A 1 179 ? 5.532 7.076 11.499 1.00 91.12 179 GLY A CA 1
ATOM 1500 C C . GLY A 1 179 ? 6.503 8.149 10.990 1.00 91.12 179 GLY A C 1
ATOM 1501 O O . GLY A 1 179 ? 7.104 8.814 11.827 1.00 91.12 179 GLY A O 1
ATOM 1502 N N . CYS A 1 180 ? 6.643 8.387 9.681 1.00 94.00 180 CYS A N 1
ATOM 1503 C CA . CYS A 1 180 ? 7.595 9.386 9.172 1.00 94.00 180 CYS A CA 1
ATOM 1504 C C . CYS A 1 180 ? 7.130 10.843 9.281 1.00 94.00 180 CYS A C 1
ATOM 1506 O O . CYS A 1 180 ? 7.970 11.730 9.339 1.00 94.00 180 CYS A O 1
ATOM 1508 N N . GLN A 1 181 ? 5.818 11.096 9.287 1.00 91.06 181 GLN A N 1
ATOM 1509 C CA . GLN A 1 181 ? 5.198 12.414 9.522 1.00 91.06 181 GLN A CA 1
ATOM 1510 C C . GLN A 1 181 ? 5.950 13.641 8.935 1.00 91.06 181 GLN A C 1
ATOM 1512 O O . GLN A 1 181 ? 6.218 14.606 9.658 1.00 91.06 181 GLN A O 1
ATOM 1517 N N . PRO A 1 182 ? 6.277 13.661 7.627 1.00 90.75 182 PRO A N 1
ATOM 1518 C CA . PRO A 1 182 ? 7.128 14.707 7.048 1.00 90.75 182 PRO A CA 1
ATOM 1519 C C . PRO A 1 182 ? 6.512 16.112 7.110 1.00 90.75 182 PRO A C 1
ATOM 1521 O O . PRO A 1 182 ? 7.236 17.100 7.076 1.00 90.75 182 PRO A O 1
ATOM 1524 N N . CYS A 1 183 ? 5.185 16.218 7.219 1.00 91.75 183 CYS A N 1
ATOM 1525 C CA . CYS A 1 183 ? 4.492 17.504 7.291 1.00 91.75 183 CYS A CA 1
ATOM 1526 C C . CYS A 1 183 ? 4.576 18.163 8.674 1.00 91.75 183 CYS A C 1
ATOM 1528 O O . CYS A 1 183 ? 4.698 19.380 8.752 1.00 91.75 183 CYS A O 1
ATOM 1530 N N . SER A 1 184 ? 4.475 17.390 9.760 1.00 89.69 184 SER A N 1
ATOM 1531 C CA . SER A 1 184 ? 4.525 17.937 11.124 1.00 89.69 184 SER A CA 1
ATOM 1532 C C . SER A 1 184 ? 5.951 18.030 11.662 1.00 89.69 184 SER A C 1
ATOM 1534 O O . SER A 1 184 ? 6.205 18.800 12.582 1.00 89.69 184 SER A O 1
ATOM 1536 N N . GLY A 1 185 ? 6.867 17.209 11.137 1.00 83.56 185 GLY A N 1
ATOM 1537 C CA . GLY A 1 185 ? 8.209 17.021 11.685 1.00 83.56 185 GLY A CA 1
ATOM 1538 C C . GLY A 1 185 ? 8.249 16.127 12.933 1.00 83.56 185 GLY A C 1
ATOM 1539 O O . GLY A 1 185 ? 9.327 15.660 13.303 1.00 83.56 185 GLY A O 1
ATOM 1540 N N . ASN A 1 186 ? 7.094 15.802 13.529 1.00 84.81 186 ASN A N 1
ATOM 1541 C CA . ASN A 1 186 ? 6.949 14.972 14.733 1.00 84.81 186 ASN A CA 1
ATOM 1542 C C . ASN A 1 186 ? 6.991 13.471 14.406 1.00 84.81 186 ASN A C 1
ATOM 1544 O O . ASN A 1 186 ? 6.131 12.689 14.808 1.00 84.81 186 ASN A O 1
ATOM 1548 N N . HIS A 1 187 ? 7.987 13.071 13.626 1.00 81.81 187 HIS A N 1
ATOM 1549 C CA . HIS A 1 187 ? 8.204 11.685 13.254 1.00 81.81 187 HIS A CA 1
ATOM 1550 C C . HIS A 1 187 ? 8.437 10.800 14.485 1.00 81.81 187 HIS A C 1
ATOM 1552 O O . HIS A 1 187 ? 8.919 11.239 15.530 1.00 81.81 187 HIS A O 1
ATOM 1558 N N . ASN A 1 188 ? 8.089 9.524 14.358 1.00 82.25 188 ASN A N 1
ATOM 1559 C CA . ASN A 1 188 ? 8.348 8.535 15.388 1.00 82.25 188 ASN A CA 1
ATOM 1560 C C . ASN A 1 188 ? 9.861 8.453 15.641 1.00 82.25 188 ASN A C 1
ATOM 1562 O O . ASN A 1 188 ? 10.624 8.215 14.708 1.00 82.25 188 ASN A O 1
ATOM 1566 N N . HIS A 1 189 ? 10.279 8.596 16.902 1.00 85.00 189 HIS A N 1
ATOM 1567 C CA . HIS A 1 189 ? 11.692 8.632 17.300 1.00 85.00 189 HIS A CA 1
ATOM 1568 C C . HIS A 1 189 ? 12.464 7.339 16.979 1.00 85.00 189 HIS A C 1
ATOM 1570 O O . HIS A 1 189 ? 13.689 7.315 17.064 1.00 85.00 189 HIS A O 1
ATOM 1576 N N . MET A 1 190 ? 11.772 6.255 16.610 1.00 87.12 190 MET A N 1
ATOM 1577 C CA . MET A 1 190 ? 12.403 5.044 16.075 1.00 87.12 190 MET A CA 1
ATOM 1578 C C . MET A 1 190 ? 13.056 5.247 14.696 1.00 87.12 190 MET A C 1
ATOM 1580 O O . MET A 1 190 ? 13.840 4.398 14.260 1.00 87.12 190 MET A O 1
ATOM 1584 N N . TYR A 1 191 ? 12.726 6.331 13.995 1.00 89.25 191 TYR A N 1
ATOM 1585 C CA . TYR A 1 191 ? 13.263 6.683 12.683 1.00 89.25 191 TYR A CA 1
ATOM 1586 C C . TYR A 1 191 ? 13.958 8.041 12.763 1.00 89.25 191 TYR A C 1
ATOM 1588 O O . TYR A 1 191 ? 13.588 8.873 13.582 1.00 89.25 191 TYR A O 1
ATOM 1596 N N . SER A 1 192 ? 14.952 8.284 11.910 1.00 91.62 192 SER A N 1
ATOM 1597 C CA . SER A 1 192 ? 15.460 9.641 11.700 1.00 91.62 192 SER A CA 1
ATOM 1598 C C . SER A 1 192 ? 14.687 10.321 10.571 1.00 91.62 192 SER A C 1
ATOM 1600 O O . SER A 1 192 ? 14.254 9.661 9.620 1.00 91.62 192 SER A O 1
ATOM 1602 N N . ALA A 1 193 ? 14.558 11.648 10.645 1.00 90.56 193 ALA A N 1
ATOM 1603 C CA . ALA A 1 193 ? 13.981 12.453 9.568 1.00 90.56 193 ALA A CA 1
ATOM 1604 C C . ALA A 1 193 ? 14.671 12.180 8.217 1.00 90.56 193 ALA A C 1
ATOM 1606 O O . ALA A 1 193 ? 13.990 11.981 7.212 1.00 90.56 193 ALA A O 1
ATOM 1607 N N . ASP A 1 194 ? 16.004 12.065 8.215 1.00 93.06 194 ASP A N 1
ATOM 1608 C CA . ASP A 1 194 ? 16.783 11.756 7.011 1.00 93.06 194 ASP A CA 1
ATOM 1609 C C . ASP A 1 194 ? 16.461 10.371 6.449 1.00 93.06 194 ASP A C 1
ATOM 1611 O O . ASP A 1 194 ? 16.295 10.227 5.241 1.00 93.06 194 ASP A O 1
ATOM 1615 N N . ALA A 1 195 ? 16.325 9.342 7.294 1.00 94.62 195 ALA A N 1
ATOM 1616 C CA . ALA A 1 195 ? 15.973 8.002 6.826 1.00 94.62 195 ALA A CA 1
ATOM 1617 C C . ALA A 1 195 ? 14.583 7.987 6.174 1.00 94.62 195 ALA A C 1
ATOM 1619 O O . ALA A 1 195 ? 14.401 7.375 5.121 1.00 94.62 195 ALA A O 1
ATOM 1620 N N . CYS A 1 196 ? 13.625 8.702 6.765 1.00 95.56 196 CYS A N 1
ATOM 1621 C CA . CYS A 1 196 ? 12.294 8.878 6.198 1.00 95.56 196 CYS A CA 1
ATOM 1622 C C . CYS A 1 196 ? 12.332 9.614 4.853 1.00 95.56 196 CYS A C 1
ATOM 1624 O O . CYS A 1 196 ? 11.772 9.124 3.873 1.00 95.56 196 CYS A O 1
ATOM 1626 N N . TRP A 1 197 ? 13.012 10.762 4.783 1.00 95.31 197 TRP A N 1
ATOM 1627 C CA . TRP A 1 197 ? 13.110 11.563 3.560 1.00 95.31 197 TRP A CA 1
ATOM 1628 C C . TRP A 1 197 ? 13.821 10.815 2.432 1.00 95.31 197 TRP A C 1
ATOM 1630 O O . TRP A 1 197 ? 13.303 10.707 1.320 1.00 95.31 197 TRP A O 1
ATOM 1640 N N . ASN A 1 198 ? 14.968 10.213 2.738 1.00 96.38 198 ASN A N 1
ATOM 1641 C CA . ASN A 1 198 ? 15.743 9.437 1.778 1.00 96.38 198 ASN A CA 1
ATOM 1642 C C . ASN A 1 198 ? 14.982 8.199 1.308 1.00 96.38 198 ASN A C 1
ATOM 1644 O O . ASN A 1 198 ? 15.016 7.882 0.121 1.00 96.38 198 ASN A O 1
ATOM 1648 N N . GLY A 1 199 ? 14.269 7.523 2.210 1.00 97.38 199 GLY A N 1
ATOM 1649 C CA . GLY A 1 199 ? 13.404 6.406 1.855 1.00 97.38 199 GLY A CA 1
ATOM 1650 C C . GLY A 1 199 ? 12.276 6.828 0.912 1.00 97.38 199 GLY A C 1
ATOM 1651 O O . GLY A 1 199 ? 12.054 6.151 -0.091 1.00 97.38 199 GLY A O 1
ATOM 1652 N N . MET A 1 200 ? 11.604 7.954 1.185 1.00 97.62 200 MET A N 1
ATOM 1653 C CA . MET A 1 200 ? 10.531 8.477 0.330 1.00 97.62 200 MET A CA 1
ATOM 1654 C C . MET A 1 200 ? 11.038 8.844 -1.068 1.00 97.62 200 MET A C 1
ATOM 1656 O O . MET A 1 200 ? 10.417 8.439 -2.049 1.00 97.62 200 MET A O 1
ATOM 1660 N N . ASN A 1 201 ? 12.185 9.526 -1.172 1.00 97.69 201 ASN A N 1
ATOM 1661 C CA . ASN A 1 201 ? 12.800 9.849 -2.466 1.00 97.69 201 ASN A CA 1
ATOM 1662 C C . ASN A 1 201 ? 13.134 8.579 -3.257 1.00 97.69 201 ASN A C 1
ATOM 1664 O O . ASN A 1 201 ? 12.745 8.448 -4.416 1.00 97.69 201 ASN A O 1
ATOM 1668 N N . ARG A 1 202 ? 13.759 7.590 -2.603 1.00 98.38 202 ARG A N 1
ATOM 1669 C CA . ARG A 1 202 ? 14.078 6.305 -3.240 1.00 98.38 202 ARG A CA 1
ATOM 1670 C C . ARG A 1 202 ? 12.826 5.568 -3.708 1.00 98.38 202 ARG A C 1
ATOM 1672 O O . ARG A 1 202 ? 12.819 5.036 -4.814 1.00 98.38 202 ARG A O 1
ATOM 1679 N N . ALA A 1 203 ? 11.763 5.549 -2.902 1.00 98.31 203 ALA A N 1
ATOM 1680 C CA . ALA A 1 203 ? 10.498 4.912 -3.266 1.00 98.31 203 ALA A CA 1
ATOM 1681 C C . ALA A 1 203 ? 9.817 5.608 -4.452 1.00 98.31 203 ALA A C 1
ATOM 1683 O O . ALA A 1 203 ? 9.316 4.924 -5.348 1.00 98.31 203 ALA A O 1
ATOM 1684 N N . LEU A 1 204 ? 9.842 6.945 -4.487 1.00 98.12 204 LEU A N 1
ATOM 1685 C CA . LEU A 1 204 ? 9.320 7.726 -5.604 1.00 98.12 204 LEU A CA 1
ATOM 1686 C C . LEU A 1 204 ? 10.105 7.442 -6.887 1.00 98.12 204 LEU A C 1
ATOM 1688 O O . LEU A 1 204 ? 9.498 7.062 -7.881 1.00 98.12 204 LEU A O 1
ATOM 1692 N N . ASN A 1 205 ? 11.435 7.523 -6.855 1.00 98.56 205 ASN A N 1
ATOM 1693 C CA . ASN A 1 205 ? 12.274 7.294 -8.035 1.00 98.56 205 ASN A CA 1
ATOM 1694 C C . ASN A 1 205 ? 12.206 5.829 -8.513 1.00 98.56 205 ASN A C 1
ATOM 1696 O O . ASN A 1 205 ? 12.191 5.553 -9.713 1.00 98.56 205 ASN A O 1
ATOM 1700 N N . PHE A 1 206 ? 12.073 4.867 -7.592 1.00 98.38 206 PHE A N 1
ATOM 1701 C CA . PHE A 1 206 ? 11.864 3.452 -7.921 1.00 98.38 206 PHE A CA 1
ATOM 1702 C C . PHE A 1 206 ? 10.527 3.218 -8.638 1.00 98.38 206 PHE A C 1
ATOM 1704 O O . PHE A 1 206 ? 10.437 2.443 -9.597 1.00 98.38 206 PHE A O 1
ATOM 1711 N N . ALA A 1 207 ? 9.474 3.890 -8.176 1.00 97.62 207 ALA A N 1
ATOM 1712 C CA . ALA A 1 207 ? 8.176 3.906 -8.826 1.00 97.62 207 ALA A CA 1
ATOM 1713 C C . ALA A 1 207 ? 8.248 4.590 -10.202 1.00 97.62 207 ALA A C 1
ATOM 1715 O O . ALA A 1 207 ? 7.799 4.014 -11.201 1.00 97.62 207 ALA A O 1
ATOM 1716 N N . ASP A 1 208 ? 8.855 5.773 -10.263 1.00 97.75 208 ASP A N 1
ATOM 1717 C CA . ASP A 1 208 ? 8.901 6.619 -11.452 1.00 97.75 208 ASP A CA 1
ATOM 1718 C C . ASP A 1 208 ? 9.740 6.000 -12.574 1.00 97.75 208 ASP A C 1
ATOM 1720 O O . ASP A 1 208 ? 9.354 6.041 -13.740 1.00 97.75 208 ASP A O 1
ATOM 1724 N N . ASN A 1 209 ? 10.788 5.242 -12.242 1.00 97.25 209 ASN A N 1
ATOM 1725 C CA . ASN A 1 209 ? 11.533 4.439 -13.216 1.00 97.25 209 ASN A CA 1
ATOM 1726 C C . ASN A 1 209 ? 10.656 3.455 -14.006 1.00 97.25 209 ASN A C 1
ATOM 1728 O O . ASN A 1 209 ? 10.969 3.110 -15.147 1.00 97.25 209 ASN A O 1
ATOM 1732 N N . GLN A 1 210 ? 9.518 3.020 -13.459 1.00 94.62 210 GLN A N 1
ATOM 1733 C CA . GLN A 1 210 ? 8.574 2.172 -14.193 1.00 94.62 210 GLN A CA 1
ATOM 1734 C C . GLN A 1 210 ? 7.733 2.947 -15.220 1.00 94.62 210 GLN A C 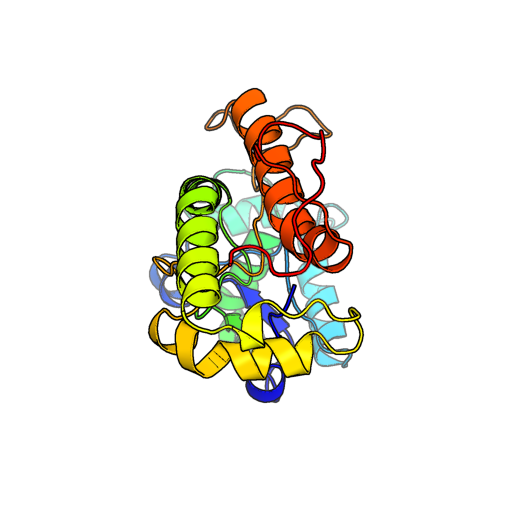1
ATOM 1736 O O . GLN A 1 210 ? 7.127 2.324 -16.100 1.00 94.62 210 GLN A O 1
ATOM 1741 N N . VAL A 1 211 ? 7.650 4.270 -15.079 1.00 94.81 211 VAL A N 1
ATOM 1742 C CA . VAL A 1 211 ? 6.971 5.204 -15.982 1.00 94.81 211 VAL A CA 1
ATOM 1743 C C . VAL A 1 211 ? 7.985 5.768 -16.975 1.00 94.81 211 VAL A C 1
ATOM 1745 O O . VAL A 1 211 ? 7.857 5.515 -18.174 1.00 94.81 211 VAL A O 1
ATOM 1748 N N . LEU A 1 212 ? 9.044 6.422 -16.488 1.00 96.12 212 LEU A N 1
ATOM 1749 C CA . LEU A 1 212 ? 10.100 7.056 -17.285 1.00 96.12 212 LEU A CA 1
ATOM 1750 C C . LEU A 1 212 ? 10.730 6.115 -18.308 1.00 96.12 212 LEU A C 1
ATOM 1752 O O . LEU A 1 212 ? 10.977 6.513 -19.451 1.00 96.12 212 LEU A O 1
ATOM 1756 N N . ARG A 1 213 ? 10.911 4.836 -17.957 1.00 94.00 213 ARG A N 1
ATOM 1757 C CA . ARG A 1 213 ? 11.500 3.855 -18.874 1.00 94.00 213 ARG A CA 1
ATOM 1758 C C . ARG A 1 213 ? 10.715 3.714 -20.179 1.00 94.00 213 ARG A C 1
ATOM 1760 O O . ARG A 1 213 ? 11.305 3.474 -21.233 1.00 94.00 213 ARG A O 1
ATOM 1767 N N . LYS A 1 214 ? 9.394 3.910 -20.151 1.00 92.50 214 LYS A N 1
ATOM 1768 C CA . LYS A 1 214 ? 8.546 3.880 -21.355 1.00 92.50 214 LYS A CA 1
ATOM 1769 C C . LYS A 1 214 ? 8.842 5.046 -22.298 1.00 92.50 214 LYS A C 1
ATOM 1771 O O . LYS A 1 214 ? 8.666 4.904 -23.506 1.00 92.50 214 LYS A O 1
ATOM 1776 N N . TYR A 1 215 ? 9.341 6.151 -21.756 1.00 94.31 215 TYR A N 1
ATOM 1777 C CA . TYR A 1 215 ? 9.737 7.359 -22.478 1.00 94.31 215 TYR A CA 1
ATOM 1778 C C . TYR A 1 215 ? 11.244 7.414 -22.766 1.00 94.31 215 TYR A C 1
ATOM 1780 O O . TYR A 1 215 ? 11.699 8.282 -23.503 1.00 94.31 215 TYR A O 1
ATOM 1788 N N . GLY A 1 216 ? 12.014 6.442 -22.271 1.00 95.94 216 GLY A N 1
ATOM 1789 C CA . GLY A 1 216 ? 13.441 6.317 -22.546 1.00 95.94 216 GLY A CA 1
ATOM 1790 C C . GLY A 1 216 ? 14.358 7.013 -21.567 1.00 95.94 216 GLY A C 1
ATOM 1791 O O . GLY A 1 216 ? 15.472 7.357 -21.951 1.00 95.94 216 GLY A O 1
ATOM 1792 N N . TYR A 1 217 ? 13.906 7.175 -20.329 1.00 97.81 217 TYR A N 1
ATOM 1793 C CA . TYR A 1 217 ? 14.693 7.735 -19.242 1.00 97.81 217 TYR A CA 1
ATOM 1794 C C . TYR A 1 217 ? 14.636 6.834 -18.013 1.00 97.81 217 TYR A C 1
ATOM 1796 O O . TYR A 1 217 ? 13.707 6.040 -17.865 1.00 97.81 217 TYR A O 1
ATOM 1804 N N . VAL A 1 218 ? 15.625 6.973 -17.138 1.00 97.88 218 VAL A N 1
ATOM 1805 C CA . VAL A 1 218 ? 15.639 6.402 -15.786 1.00 97.88 218 VAL A CA 1
ATOM 1806 C C . VAL A 1 218 ? 16.378 7.350 -14.841 1.00 97.88 218 VAL A C 1
ATOM 1808 O O . VAL A 1 218 ? 17.267 8.077 -15.279 1.00 97.88 218 VAL A O 1
ATOM 1811 N N . HIS A 1 219 ? 16.052 7.295 -13.557 1.00 98.19 219 HIS A N 1
ATOM 1812 C CA . HIS A 1 219 ? 16.920 7.657 -12.442 1.00 98.19 219 HIS A CA 1
ATOM 1813 C C . HIS A 1 219 ? 17.986 6.563 -12.280 1.00 98.19 219 HIS A C 1
ATOM 1815 O O . HIS A 1 219 ? 17.620 5.434 -11.927 1.00 98.19 219 HIS A O 1
ATOM 1821 N N . PRO A 1 220 ? 19.275 6.836 -12.562 1.00 96.25 220 PRO A N 1
ATOM 1822 C CA . PRO A 1 220 ? 20.345 5.848 -12.396 1.00 96.25 220 PRO A CA 1
ATOM 1823 C C . PRO A 1 220 ? 20.637 5.539 -10.925 1.00 96.25 220 PRO A C 1
ATOM 1825 O O . PRO A 1 220 ? 21.013 4.419 -10.591 1.00 96.25 220 PRO A O 1
ATOM 1828 N N . ASP A 1 221 ? 20.450 6.537 -10.062 1.00 96.88 221 ASP A N 1
ATOM 1829 C CA . ASP A 1 221 ? 20.550 6.442 -8.612 1.00 96.88 221 ASP A CA 1
ATOM 1830 C C . ASP A 1 221 ? 19.193 6.829 -8.017 1.00 96.88 221 ASP A C 1
ATOM 1832 O O . ASP A 1 221 ? 18.652 7.887 -8.324 1.00 96.88 221 ASP A O 1
ATOM 1836 N N . LEU A 1 222 ? 18.627 5.973 -7.165 1.00 97.62 222 LEU A N 1
ATOM 1837 C CA . LEU A 1 222 ? 17.334 6.229 -6.531 1.00 97.62 222 LEU A CA 1
ATOM 1838 C C . LEU A 1 222 ? 17.385 7.396 -5.531 1.00 97.62 222 LEU A C 1
ATOM 1840 O O . LEU A 1 222 ? 16.336 7.928 -5.173 1.00 97.62 222 LEU A O 1
ATOM 1844 N N . GLN A 1 223 ? 18.572 7.794 -5.074 1.00 96.44 223 GLN A N 1
ATOM 1845 C CA . GLN A 1 223 ? 18.775 8.939 -4.188 1.00 96.44 223 GLN A CA 1
ATOM 1846 C C . GLN A 1 223 ? 18.854 10.274 -4.953 1.00 96.44 223 GLN A C 1
ATOM 1848 O O . GLN A 1 223 ? 18.740 11.329 -4.328 1.00 96.44 223 GLN A O 1
ATOM 1853 N N . ASP A 1 224 ? 19.032 10.234 -6.277 1.00 95.88 224 ASP A N 1
ATOM 1854 C CA . ASP A 1 224 ? 19.166 11.405 -7.144 1.00 95.88 224 ASP A CA 1
ATOM 1855 C C . ASP A 1 224 ? 17.920 11.590 -8.026 1.00 95.88 224 ASP A C 1
ATOM 1857 O O . ASP A 1 224 ? 17.418 10.669 -8.669 1.00 95.88 224 ASP A O 1
ATOM 1861 N N . ASN A 1 225 ? 17.428 12.825 -8.089 1.00 96.25 225 ASN A N 1
ATOM 1862 C CA . ASN A 1 225 ? 16.270 13.191 -8.901 1.00 96.25 225 ASN A CA 1
ATOM 1863 C C . ASN A 1 225 ? 16.640 13.463 -10.368 1.00 96.25 225 ASN A C 1
ATOM 1865 O O . ASN A 1 225 ? 15.755 13.718 -11.186 1.00 96.25 225 ASN A O 1
ATOM 1869 N N . SER A 1 226 ? 17.929 13.437 -10.717 1.00 98.00 226 SER A N 1
ATOM 1870 C CA . SER A 1 226 ? 18.368 13.529 -12.104 1.00 98.00 226 SER A CA 1
ATOM 1871 C C . SER A 1 226 ? 17.938 12.298 -12.913 1.00 98.00 226 SER A C 1
ATOM 1873 O O . SER A 1 226 ? 17.833 11.182 -12.401 1.00 98.00 226 SER A O 1
ATOM 1875 N N . VAL A 1 227 ? 17.676 12.510 -14.205 1.00 98.31 227 VAL A N 1
ATOM 1876 C CA . VAL A 1 227 ? 17.308 11.443 -15.143 1.00 98.31 227 VAL A CA 1
ATOM 1877 C C . VAL A 1 227 ? 18.328 11.355 -16.265 1.00 98.31 227 VAL A C 1
ATOM 1879 O O . VAL A 1 227 ? 18.829 12.366 -16.756 1.00 98.31 227 VAL A O 1
ATOM 1882 N N . SER A 1 228 ? 18.611 10.133 -16.703 1.00 98.31 228 SER A N 1
ATOM 1883 C CA . SER A 1 228 ? 19.504 9.850 -17.825 1.00 98.31 228 SER A CA 1
ATOM 1884 C C . SER A 1 228 ? 18.763 9.120 -18.942 1.00 98.31 228 SER A C 1
ATOM 1886 O O . SER A 1 228 ? 17.900 8.281 -18.659 1.00 98.31 228 SER A O 1
ATOM 1888 N N . PRO A 1 229 ? 19.075 9.418 -20.215 1.00 98.12 229 PRO A N 1
ATOM 1889 C CA . PRO A 1 229 ? 18.496 8.695 -21.334 1.00 98.12 229 PRO A CA 1
ATOM 1890 C C . PRO A 1 229 ? 19.010 7.251 -21.364 1.00 98.12 229 PRO A C 1
ATOM 1892 O O . PRO A 1 229 ? 20.166 6.979 -21.044 1.00 98.12 229 PRO A O 1
ATOM 1895 N N . ILE A 1 230 ? 18.161 6.332 -21.816 1.00 97.25 230 ILE A N 1
ATOM 1896 C CA . ILE A 1 230 ? 18.506 4.921 -22.035 1.00 97.25 230 ILE A CA 1
ATOM 1897 C C . ILE A 1 230 ? 18.305 4.520 -23.503 1.00 97.25 230 ILE A C 1
ATOM 1899 O O . ILE A 1 230 ? 17.412 5.062 -24.174 1.00 97.25 230 ILE A O 1
ATOM 1903 N N . PRO A 1 231 ? 19.078 3.537 -24.009 1.00 95.19 231 PRO A N 1
ATOM 1904 C CA . PRO A 1 231 ? 18.865 2.953 -25.329 1.00 95.19 231 PRO A CA 1
ATOM 1905 C C . PRO A 1 231 ? 17.422 2.485 -25.548 1.00 95.19 231 PRO A C 1
ATOM 1907 O O . PRO A 1 231 ? 16.683 2.176 -24.605 1.00 95.19 231 PRO A O 1
ATOM 1910 N N . PHE A 1 232 ? 16.996 2.434 -26.812 1.00 90.25 232 PHE A N 1
ATOM 1911 C CA . PHE A 1 232 ? 15.631 2.028 -27.164 1.00 90.25 232 PHE A CA 1
ATOM 1912 C C . PHE A 1 232 ? 15.297 0.610 -26.680 1.00 90.25 232 PHE A C 1
ATOM 1914 O O . PHE A 1 232 ? 14.175 0.356 -26.245 1.00 90.25 232 PHE A O 1
ATOM 1921 N N . ASP A 1 233 ? 16.284 -0.280 -26.711 1.00 89.94 233 ASP A N 1
ATOM 1922 C CA . ASP A 1 233 ? 16.203 -1.693 -26.357 1.00 89.94 233 ASP A CA 1
ATOM 1923 C C . ASP A 1 233 ? 16.736 -2.013 -24.952 1.00 89.94 233 ASP A C 1
ATOM 1925 O O . ASP A 1 233 ? 16.869 -3.183 -24.610 1.00 89.94 233 ASP A O 1
ATOM 1929 N N . TYR A 1 234 ? 17.006 -1.014 -24.109 1.00 94.56 234 TYR A N 1
ATOM 1930 C CA . TYR A 1 234 ? 17.486 -1.229 -22.742 1.00 94.56 234 TYR A CA 1
ATOM 1931 C C . TYR A 1 234 ? 16.587 -2.205 -21.935 1.00 94.56 234 TYR A C 1
ATOM 1933 O O . TYR A 1 234 ? 15.353 -2.074 -21.961 1.00 94.56 234 TYR A O 1
ATOM 1941 N N . PRO A 1 235 ? 17.151 -3.136 -21.140 1.00 94.88 235 PRO A N 1
ATOM 1942 C CA . PRO A 1 235 ? 18.571 -3.307 -20.816 1.00 94.88 235 PRO A CA 1
ATOM 1943 C C . PRO A 1 235 ? 19.245 -4.387 -21.678 1.00 94.88 235 PRO A C 1
ATOM 1945 O O . PRO A 1 235 ? 19.752 -5.344 -21.111 1.00 94.88 235 PRO A O 1
ATOM 1948 N N . ALA A 1 236 ? 19.164 -4.304 -23.013 1.00 88.50 236 ALA A N 1
ATOM 1949 C CA . ALA A 1 236 ? 19.717 -5.308 -23.929 1.00 88.50 236 ALA A CA 1
ATOM 1950 C C . ALA A 1 236 ? 21.161 -5.743 -23.652 1.00 88.50 236 ALA A C 1
ATOM 1952 O O . ALA A 1 236 ? 21.975 -4.904 -23.208 1.00 88.50 236 ALA A O 1
#

Foldseek 3Di:
DADDDPVVVLPQAFKEWAADPCCLAPVVALVRTDPPFMHGHPDPLRVVVCVQLCCCDPVHPCFQVSLVVLCVRHVNDDDSTGDSSSSVSCCCHPVVVSHVSRYHHDAQAPSPAALVQQLVLLVVLVVVVQVVCVVPQVLQAQDDPVCSNVSSVVCCVVQVVQTHHPPGSHDGPHRDLPQQCLPVNRGDPVDDVCRSVQSVQLNVQSVCQVVVSSVQWHDPDSSDPDIDGHDNRPPD

Organism: NCBI:txid362788

Secondary structure (DSSP, 8-state):
------GGGGTT-SEEEEE-HHHHHTS--TTSEEEEEEEE-SSHHHHHHHHHHHTTSTTSTTHHHHHHHHHHH-TT---SS--HHHHHHHHHHTSHHHHGGGEEEE-SB-SS-BHHHHHTTHHHHHHHHHHHHHH-GGGG----GGGHHHHHHHHHHHHGGG-BSTT--SPPS--B-TT--TTTS---TTS-HHHHHHHHHHHHHHHHHHHHHHHTEE-SSTT----EE--TTTT-

Mean predicted aligned error: 3.61 Å